Protein AF-A0A3M8EE36-F1 (afdb_monomer_lite)

Foldseek 3Di:
DKDQWFADPPTPQNDPDCPFDDHPPDDDPCDDPCHRRIDPRDDDVVVVVVVLVVLLVLLCVFPVPDDPVNLVVLQLVQADADDPDDADVCQDPPAGNHHGDSVSSNLVSLLPWAFDWDLEAEEFDKTKTFTRGPDQFAKDKDWPPQKAWPDDDRGMTIIHGDPPDLDKDQFIKMWIQTDPPNRHIHMDTRRIYHYPPRDPCPQFKDKDWDQDPPRDWTKIKIFTPDCVCVSDPDQDDDDDDPQKAWDDDPSGMTIITGPPPPDD

pLDDT: mean 81.99, std 15.01, range [32.31, 98.44]

Structure (mmCIF, N/CA/C/O backbone):
data_AF-A0A3M8EE36-F1
#
_entry.id   AF-A0A3M8EE36-F1
#
loop_
_atom_site.group_PDB
_atom_site.id
_atom_site.type_symbol
_atom_site.label_atom_id
_atom_site.label_alt_id
_atom_site.label_comp_id
_atom_site.label_asym_id
_atom_site.label_entity_id
_atom_site.label_seq_id
_atom_site.pdbx_PDB_ins_code
_atom_site.Cartn_x
_atom_site.Cartn_y
_atom_site.Cartn_z
_atom_site.occupancy
_atom_site.B_iso_or_equiv
_atom_site.auth_seq_id
_atom_site.auth_comp_id
_atom_site.auth_asym_id
_atom_site.auth_atom_id
_atom_site.pdbx_PDB_model_num
ATOM 1 N N . MET A 1 1 ? 18.813 3.235 -29.597 1.00 65.25 1 MET A N 1
ATOM 2 C CA . MET A 1 1 ? 18.012 4.212 -28.819 1.00 65.25 1 MET A CA 1
ATOM 3 C C . MET A 1 1 ? 18.705 5.553 -28.931 1.00 65.25 1 MET A C 1
ATOM 5 O O . MET A 1 1 ? 19.927 5.554 -28.983 1.00 65.25 1 MET A O 1
ATOM 9 N N . TRP A 1 2 ? 17.964 6.658 -28.999 1.00 71.44 2 TRP A N 1
ATOM 10 C CA . TRP A 1 2 ? 18.568 7.991 -29.067 1.00 71.44 2 TRP A CA 1
ATOM 11 C C . TRP A 1 2 ? 19.012 8.442 -27.672 1.00 71.44 2 TRP A C 1
ATOM 13 O O . TRP A 1 2 ? 18.228 8.374 -26.729 1.00 71.44 2 TRP A O 1
ATOM 23 N N . SER A 1 3 ? 20.260 8.878 -27.535 1.00 73.44 3 SER A N 1
ATOM 24 C CA . SER A 1 3 ? 20.811 9.483 -26.318 1.00 73.44 3 SER A CA 1
ATOM 25 C C . SER A 1 3 ? 21.438 10.837 -26.629 1.00 73.44 3 SER A C 1
ATOM 27 O O . SER A 1 3 ? 21.862 11.068 -27.760 1.00 73.44 3 SER A O 1
ATOM 29 N N . ILE A 1 4 ? 21.530 11.701 -25.617 1.00 74.00 4 ILE A N 1
ATOM 30 C CA . ILE A 1 4 ? 22.254 12.976 -25.686 1.00 74.00 4 ILE A CA 1
ATOM 31 C C . ILE A 1 4 ? 23.738 12.665 -25.453 1.00 74.00 4 ILE A C 1
ATOM 33 O O . ILE A 1 4 ? 24.202 12.614 -24.318 1.00 74.00 4 ILE A O 1
ATOM 37 N N . ASP A 1 5 ? 24.455 12.332 -26.519 1.00 64.88 5 ASP A N 1
ATOM 38 C CA . ASP A 1 5 ? 25.913 12.174 -26.528 1.00 64.88 5 ASP A CA 1
ATOM 39 C C . ASP A 1 5 ? 26.432 12.697 -27.868 1.00 64.88 5 ASP A C 1
ATOM 41 O O . ASP A 1 5 ? 25.753 12.573 -28.893 1.00 64.88 5 ASP A O 1
ATOM 45 N N . ILE A 1 6 ? 27.624 13.289 -27.846 1.00 62.22 6 ILE A N 1
ATOM 46 C CA . ILE A 1 6 ? 28.229 13.940 -29.006 1.00 62.22 6 ILE A CA 1
ATOM 47 C C . ILE A 1 6 ? 28.727 12.844 -29.962 1.00 62.22 6 ILE A C 1
ATOM 49 O O . ILE A 1 6 ? 29.528 11.999 -29.567 1.00 62.22 6 ILE A O 1
ATOM 53 N N . PRO A 1 7 ? 28.307 12.812 -31.236 1.00 57.25 7 PRO A N 1
ATOM 54 C CA . PRO A 1 7 ? 28.852 11.865 -32.202 1.00 57.25 7 PRO A CA 1
ATOM 55 C C . PRO A 1 7 ? 30.348 12.107 -32.482 1.00 57.25 7 PRO A C 1
ATOM 57 O O . PRO A 1 7 ? 30.798 13.244 -32.595 1.00 57.25 7 PRO A O 1
ATOM 60 N N . GLY A 1 8 ? 31.116 11.034 -32.700 1.00 58.53 8 GLY A N 1
ATOM 61 C CA . GLY A 1 8 ? 32.513 11.105 -33.158 1.00 58.53 8 GLY A CA 1
ATOM 62 C C . GLY A 1 8 ? 33.559 10.908 -32.056 1.00 58.53 8 GLY A C 1
ATOM 63 O O . GLY A 1 8 ? 33.247 10.481 -30.951 1.00 58.53 8 GLY A O 1
ATOM 64 N N . ASN A 1 9 ? 34.827 11.198 -32.371 1.00 59.12 9 ASN A N 1
ATOM 65 C CA . ASN A 1 9 ? 35.982 10.885 -31.510 1.00 59.12 9 ASN A CA 1
ATOM 66 C C . ASN A 1 9 ? 36.061 11.729 -30.221 1.00 59.12 9 ASN A C 1
ATOM 68 O O . ASN A 1 9 ? 36.882 11.444 -29.355 1.00 59.12 9 ASN A O 1
ATOM 72 N N . ALA A 1 10 ? 35.246 12.783 -30.130 1.00 60.41 10 ALA A N 1
ATOM 73 C CA . ALA A 1 10 ? 35.128 13.650 -28.962 1.00 60.41 10 ALA A CA 1
ATOM 74 C C . ALA A 1 10 ? 34.017 13.207 -27.987 1.00 60.41 10 ALA A C 1
ATOM 76 O O . ALA A 1 10 ? 33.965 13.719 -26.872 1.00 60.41 10 ALA A O 1
ATOM 77 N N . GLY A 1 11 ? 33.135 12.286 -28.397 1.00 59.41 11 GLY A N 1
ATOM 78 C CA . GLY A 1 11 ? 32.083 11.724 -27.547 1.00 59.41 11 GLY A CA 1
ATOM 79 C C . GLY A 1 11 ? 32.497 10.439 -26.837 1.00 59.41 11 GLY A C 1
ATOM 80 O O . GLY A 1 11 ? 33.503 9.815 -27.183 1.00 59.41 11 GLY A O 1
ATOM 81 N N . TYR A 1 12 ? 31.689 10.008 -25.865 1.00 58.84 12 TYR A N 1
ATOM 82 C CA . TYR A 1 12 ? 31.943 8.776 -25.103 1.00 58.84 12 TYR A CA 1
ATOM 83 C C . TYR A 1 12 ? 31.523 7.500 -25.846 1.00 58.84 12 TYR A C 1
ATOM 85 O O . TYR A 1 12 ? 31.791 6.394 -25.370 1.00 58.84 12 TYR A O 1
ATOM 93 N N . ASN A 1 13 ? 30.932 7.630 -27.037 1.00 56.66 13 ASN A N 1
ATOM 94 C CA . ASN A 1 13 ? 30.575 6.510 -27.901 1.00 56.66 13 ASN A CA 1
ATOM 95 C C . ASN A 1 13 ? 31.232 6.571 -29.302 1.00 56.66 13 ASN A C 1
ATOM 97 O O . ASN A 1 13 ? 30.539 6.664 -30.322 1.00 56.66 13 ASN A O 1
ATOM 101 N N . PRO A 1 14 ? 32.577 6.505 -29.390 1.00 54.03 14 PRO A N 1
ATOM 102 C CA . PRO A 1 14 ? 33.312 6.634 -30.651 1.00 54.03 14 PRO A CA 1
ATOM 103 C C . PRO A 1 14 ? 33.263 5.369 -31.533 1.00 54.03 14 PRO A C 1
ATOM 105 O O . PRO A 1 14 ? 33.901 5.327 -32.585 1.00 54.03 14 PRO A O 1
ATOM 108 N N . TRP A 1 15 ? 32.551 4.310 -31.126 1.00 54.25 15 TRP A N 1
ATOM 109 C CA . TRP A 1 15 ? 32.668 2.991 -31.754 1.00 54.25 15 TRP A CA 1
ATOM 110 C C . TRP A 1 15 ? 31.984 2.914 -33.132 1.00 54.25 15 TRP A C 1
ATOM 112 O O . TRP A 1 15 ? 30.839 3.328 -33.318 1.00 54.25 15 TRP A O 1
ATOM 122 N N . SER A 1 16 ? 32.710 2.363 -34.109 1.00 51.84 16 SER A N 1
ATOM 123 C CA . SER A 1 16 ? 32.301 2.159 -35.510 1.00 51.84 16 SER A CA 1
ATOM 124 C C . SER A 1 16 ? 32.162 0.673 -35.886 1.00 51.84 16 SER A C 1
ATOM 126 O O . SER A 1 16 ? 32.162 0.324 -37.065 1.00 51.84 16 SER A O 1
ATOM 128 N N . GLY A 1 17 ? 32.075 -0.217 -34.890 1.00 54.56 17 GLY A N 1
ATOM 129 C CA . GLY A 1 17 ? 32.008 -1.664 -35.102 1.00 54.56 17 GLY A CA 1
ATOM 130 C C . GLY A 1 17 ? 30.660 -2.139 -35.679 1.00 54.56 17 GLY A C 1
ATOM 131 O O . GLY A 1 17 ? 29.621 -1.585 -35.329 1.00 54.56 17 GLY A O 1
ATOM 132 N N . PRO A 1 18 ? 30.638 -3.206 -36.502 1.00 51.19 18 PRO A N 1
ATOM 133 C CA . PRO A 1 18 ? 29.452 -3.678 -37.236 1.00 51.19 18 PRO A CA 1
ATOM 134 C C . PRO A 1 18 ? 28.352 -4.339 -36.377 1.00 51.19 18 PRO A C 1
ATOM 136 O O . PRO A 1 18 ? 27.387 -4.860 -36.928 1.00 51.19 18 PRO A O 1
ATOM 139 N N . LEU A 1 19 ? 28.491 -4.367 -35.046 1.00 51.66 19 LEU A N 1
ATOM 140 C CA . LEU A 1 19 ? 27.660 -5.179 -34.143 1.00 51.66 19 LEU A CA 1
ATOM 141 C C . LEU A 1 19 ? 26.714 -4.384 -33.230 1.00 51.66 19 LEU A C 1
ATOM 143 O O . LEU A 1 19 ? 26.048 -4.993 -32.395 1.00 51.66 19 LEU A O 1
ATOM 147 N N . ILE A 1 20 ? 26.624 -3.055 -33.351 1.00 53.06 20 ILE A N 1
ATOM 148 C CA . ILE A 1 20 ? 25.705 -2.258 -32.521 1.00 53.06 20 ILE A CA 1
ATOM 149 C C . ILE A 1 20 ? 24.957 -1.255 -33.408 1.00 53.06 20 ILE A C 1
ATOM 151 O O . ILE A 1 20 ? 25.605 -0.592 -34.218 1.00 53.06 20 ILE A O 1
ATOM 155 N N . PRO A 1 21 ? 23.618 -1.140 -33.265 1.00 53.50 21 PRO A N 1
ATOM 156 C CA . PRO A 1 21 ? 22.823 -0.127 -33.940 1.00 53.50 21 PRO A CA 1
ATOM 157 C C . PRO A 1 21 ? 23.448 1.271 -33.827 1.00 53.50 21 PRO A C 1
ATOM 159 O O . PRO A 1 21 ? 24.045 1.594 -32.800 1.00 53.50 21 PRO A O 1
ATOM 162 N N . PRO A 1 22 ? 23.273 2.115 -34.847 1.00 56.28 22 PRO A N 1
ATOM 163 C CA . PRO A 1 22 ? 22.330 1.913 -35.927 1.00 56.28 22 PRO A CA 1
ATOM 164 C C . PRO A 1 22 ? 22.919 1.089 -37.088 1.00 56.28 22 PRO A C 1
ATOM 166 O O . PRO A 1 22 ? 24.137 0.949 -37.194 1.00 56.28 22 PRO A O 1
ATOM 169 N N . ALA A 1 23 ? 22.065 0.472 -37.914 1.00 53.44 23 ALA A N 1
ATOM 170 C CA . ALA A 1 23 ? 22.512 -0.402 -39.006 1.00 53.44 23 ALA A CA 1
ATOM 171 C C . ALA A 1 23 ? 23.523 0.309 -39.929 1.00 53.44 23 ALA A C 1
ATOM 173 O O . ALA A 1 23 ? 23.501 1.535 -40.054 1.00 53.44 23 ALA A O 1
ATOM 174 N N . ILE A 1 24 ? 24.393 -0.446 -40.615 1.00 43.66 24 ILE A N 1
ATOM 175 C CA . ILE A 1 24 ? 25.250 0.115 -41.674 1.00 43.66 24 ILE A CA 1
ATOM 176 C C . ILE A 1 24 ? 24.340 0.840 -42.683 1.00 43.66 24 ILE A C 1
ATOM 178 O O . ILE A 1 24 ? 23.587 0.190 -43.404 1.00 43.66 24 ILE A O 1
ATOM 182 N N . GLY A 1 25 ? 24.384 2.179 -42.696 1.00 44.53 25 GLY A N 1
ATOM 183 C CA . GLY A 1 25 ? 23.547 3.035 -43.550 1.00 44.53 25 GLY A CA 1
ATOM 184 C C . GLY A 1 25 ? 22.528 3.937 -42.835 1.00 44.53 25 GLY A C 1
ATOM 185 O O . GLY A 1 25 ? 21.902 4.756 -43.501 1.00 44.53 25 GLY A O 1
ATOM 186 N N . GLU A 1 26 ? 22.358 3.851 -41.514 1.00 54.94 26 GLU A N 1
ATOM 187 C CA . GLU A 1 26 ? 21.495 4.792 -40.782 1.00 54.94 26 GLU A CA 1
ATOM 188 C C . GLU A 1 26 ? 22.172 6.166 -40.619 1.00 54.94 26 GLU A C 1
ATOM 190 O O . GLU A 1 26 ? 23.324 6.287 -40.187 1.00 54.94 26 GLU A O 1
ATOM 195 N N . ILE A 1 27 ? 21.438 7.215 -40.991 1.00 54.66 27 ILE A N 1
ATOM 196 C CA . ILE A 1 27 ? 21.920 8.596 -41.048 1.00 54.66 27 ILE A CA 1
ATOM 197 C C . ILE A 1 27 ? 21.599 9.278 -39.712 1.00 54.66 27 ILE A C 1
ATOM 199 O O . ILE A 1 27 ? 20.443 9.592 -39.433 1.00 54.66 27 ILE A O 1
ATOM 203 N N . ASN A 1 28 ? 22.620 9.536 -38.886 1.00 61.09 28 ASN A N 1
ATOM 204 C CA . ASN A 1 28 ? 22.503 10.540 -37.821 1.00 61.09 28 ASN A CA 1
ATOM 205 C C . ASN A 1 28 ? 22.128 11.891 -38.454 1.00 61.09 28 ASN A C 1
ATOM 207 O O . ASN A 1 28 ? 22.589 12.150 -39.570 1.00 61.09 28 ASN A O 1
ATOM 211 N N . PRO A 1 29 ? 21.364 12.769 -37.772 1.00 61.75 29 PRO A N 1
ATOM 212 C CA . PRO A 1 29 ? 21.066 14.097 -38.298 1.00 61.75 29 PRO A CA 1
ATOM 213 C C . PRO A 1 29 ? 22.378 14.777 -38.697 1.00 61.75 29 PRO A C 1
ATOM 215 O O . PRO A 1 29 ? 23.227 15.011 -37.847 1.00 61.75 29 PRO A O 1
ATOM 218 N N . ASN A 1 30 ? 22.574 15.018 -39.993 1.00 63.31 30 ASN A N 1
ATOM 219 C CA . ASN A 1 30 ? 23.795 15.604 -40.556 1.00 63.31 30 ASN A CA 1
ATOM 220 C C . ASN A 1 30 ? 23.612 17.092 -40.907 1.00 63.31 30 ASN A C 1
ATOM 222 O O . ASN A 1 30 ? 24.524 17.725 -41.436 1.00 63.31 30 ASN A O 1
ATOM 226 N N . PHE A 1 31 ? 22.434 17.645 -40.606 1.00 61.19 31 PHE A N 1
ATOM 227 C CA . PHE A 1 31 ? 22.076 19.058 -40.696 1.00 61.19 31 PHE A CA 1
ATOM 228 C C . PHE A 1 31 ? 20.917 19.370 -39.729 1.00 61.19 31 PHE A C 1
ATOM 230 O O . PHE A 1 31 ? 20.231 18.466 -39.251 1.00 61.19 31 PHE A O 1
ATOM 237 N N . GLY A 1 32 ? 20.678 20.656 -39.457 1.00 65.62 32 GLY A N 1
ATOM 238 C CA . GLY A 1 32 ? 19.597 21.131 -38.583 1.00 65.62 32 GLY A CA 1
ATOM 239 C C . GLY A 1 32 ? 20.042 21.446 -37.152 1.00 65.62 32 GLY A C 1
ATOM 240 O O . GLY A 1 32 ? 21.180 21.189 -36.773 1.00 65.62 32 GLY A O 1
ATOM 241 N N . VAL A 1 33 ? 19.127 22.025 -36.366 1.00 68.06 33 VAL A N 1
ATOM 242 C CA . VAL A 1 33 ? 19.400 22.532 -35.004 1.00 68.06 33 VAL A CA 1
ATOM 243 C C . VAL A 1 33 ? 19.831 21.457 -34.007 1.00 68.06 33 VAL A C 1
ATOM 245 O O . VAL A 1 33 ? 20.445 21.806 -33.017 1.00 68.06 33 VAL A O 1
ATOM 248 N N . ASN A 1 34 ? 19.545 20.185 -34.303 1.00 66.00 34 ASN A N 1
ATOM 249 C CA . ASN A 1 34 ? 19.872 19.028 -33.466 1.00 66.00 34 ASN A CA 1
ATOM 250 C C . ASN A 1 34 ? 21.075 18.216 -34.004 1.00 66.00 34 ASN A C 1
ATOM 252 O O . ASN A 1 34 ? 21.292 17.073 -33.594 1.00 66.00 34 ASN A O 1
ATOM 256 N N . ASN A 1 35 ? 21.808 18.742 -34.995 1.00 68.06 35 ASN A N 1
ATOM 257 C CA . ASN A 1 35 ? 23.002 18.099 -35.551 1.00 68.06 35 ASN A CA 1
ATOM 258 C C . ASN A 1 35 ? 24.095 18.032 -34.472 1.00 68.06 35 ASN A C 1
ATOM 260 O O . ASN A 1 35 ? 24.524 19.073 -33.990 1.00 68.06 35 ASN A O 1
ATOM 264 N N . LEU A 1 36 ? 24.553 16.819 -34.140 1.00 67.94 36 LEU A N 1
ATOM 265 C CA . LEU A 1 36 ? 25.472 16.484 -33.033 1.00 67.94 36 LEU A CA 1
ATOM 266 C C . LEU A 1 36 ? 24.885 16.477 -31.610 1.00 67.94 36 LEU A C 1
ATOM 268 O O . LEU A 1 36 ? 25.605 16.109 -30.685 1.00 67.94 36 LEU A O 1
ATOM 272 N N . ASP A 1 37 ? 23.599 16.779 -31.426 1.00 72.69 37 ASP A N 1
ATOM 273 C CA . ASP A 1 37 ? 22.984 16.792 -30.088 1.00 72.69 37 ASP A CA 1
ATOM 274 C C . ASP A 1 37 ? 22.507 15.406 -29.625 1.00 72.69 37 ASP A C 1
ATOM 276 O O . ASP A 1 37 ? 22.325 15.169 -28.430 1.00 72.69 37 ASP A O 1
ATOM 280 N N . TYR A 1 38 ? 22.302 14.473 -30.563 1.00 73.06 38 TYR A N 1
ATOM 281 C CA . TYR A 1 38 ? 21.789 13.132 -30.282 1.00 73.06 38 TYR A CA 1
ATOM 282 C C . TYR A 1 38 ? 22.514 12.051 -31.091 1.00 73.06 38 TYR A C 1
ATOM 284 O O . TYR A 1 38 ? 22.913 12.257 -32.239 1.00 73.06 38 TYR A O 1
ATOM 292 N N . THR A 1 39 ? 22.603 10.847 -30.525 1.00 70.75 39 THR A N 1
ATOM 293 C CA . THR A 1 39 ? 23.162 9.659 -31.184 1.00 70.75 39 THR A CA 1
ATOM 294 C C . THR A 1 39 ? 22.276 8.436 -30.978 1.00 70.75 39 THR A C 1
ATOM 296 O O . THR A 1 39 ? 21.775 8.203 -29.881 1.00 70.75 39 THR A O 1
ATOM 299 N N . ALA A 1 40 ? 22.103 7.618 -32.019 1.00 70.56 40 ALA A N 1
ATOM 300 C CA . ALA A 1 40 ? 21.409 6.330 -31.922 1.00 70.56 40 ALA A CA 1
ATOM 301 C C . ALA A 1 40 ? 22.331 5.170 -31.492 1.00 70.56 40 ALA A C 1
ATOM 303 O O . ALA A 1 40 ? 21.864 4.038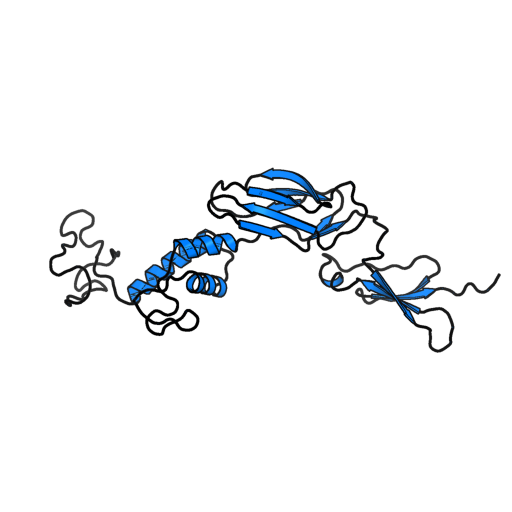 -31.337 1.00 70.56 40 ALA A O 1
ATOM 304 N N . ARG A 1 41 ? 23.633 5.450 -31.309 1.00 70.62 41 ARG A N 1
ATOM 305 C CA . ARG A 1 41 ? 24.694 4.447 -31.113 1.00 70.62 41 ARG A CA 1
ATOM 306 C C . ARG A 1 41 ? 24.784 3.883 -29.701 1.00 70.62 41 ARG A C 1
ATOM 308 O O . ARG A 1 41 ? 25.552 2.951 -29.463 1.00 70.62 41 ARG A O 1
ATOM 315 N N . PHE A 1 42 ? 24.098 4.478 -28.727 1.00 74.25 42 PHE A N 1
ATOM 316 C CA . PHE A 1 42 ? 24.207 4.037 -27.339 1.00 74.25 42 PHE A CA 1
ATOM 317 C C . PHE A 1 42 ? 23.524 2.675 -27.150 1.00 74.25 42 PHE A C 1
ATOM 319 O O . PHE A 1 42 ? 22.350 2.499 -27.486 1.00 74.25 42 PHE A O 1
ATOM 326 N N . GLY A 1 43 ? 24.282 1.707 -26.630 1.00 74.75 43 GLY A N 1
ATOM 327 C CA . GLY A 1 43 ? 23.881 0.305 -26.533 1.00 74.75 43 GLY A CA 1
ATOM 328 C C . GLY A 1 43 ? 24.652 -0.469 -25.459 1.00 74.75 43 GLY A C 1
ATOM 329 O O . GLY A 1 43 ? 25.302 0.113 -24.590 1.00 74.75 43 GLY A O 1
ATOM 330 N N . GLY A 1 44 ? 24.562 -1.800 -25.505 1.00 77.94 44 GLY A N 1
ATOM 331 C CA . GLY A 1 44 ? 25.193 -2.693 -24.527 1.00 77.94 44 GLY A CA 1
ATOM 332 C C . GLY A 1 44 ? 24.511 -2.698 -23.151 1.00 77.94 44 GLY A C 1
ATOM 333 O O . GLY A 1 44 ? 23.427 -2.149 -22.963 1.00 77.94 44 GLY A O 1
ATOM 334 N N . THR A 1 45 ? 25.154 -3.327 -22.165 1.00 83.06 45 THR A N 1
ATOM 335 C CA . THR A 1 45 ? 24.624 -3.429 -20.791 1.00 83.06 45 THR A CA 1
ATOM 336 C C . THR A 1 45 ? 24.539 -2.074 -20.085 1.00 83.06 45 THR A C 1
ATOM 338 O O . THR A 1 45 ? 23.618 -1.855 -19.298 1.00 83.06 45 THR A O 1
ATOM 341 N N . SER A 1 46 ? 25.429 -1.133 -20.419 1.00 82.75 46 SER A N 1
ATOM 342 C CA . SER A 1 46 ? 25.365 0.262 -19.959 1.00 82.75 46 SER A CA 1
ATOM 343 C C . SER A 1 46 ? 24.047 0.929 -20.351 1.00 82.75 46 SER A C 1
ATOM 345 O O . SER A 1 46 ? 23.445 1.643 -19.550 1.00 82.75 46 SER A O 1
ATOM 347 N N . HIS A 1 47 ? 23.552 0.643 -21.557 1.00 81.25 47 HIS A N 1
ATOM 348 C CA . HIS A 1 47 ? 22.251 1.124 -21.996 1.00 81.25 47 HIS A CA 1
ATOM 349 C C . HIS A 1 47 ? 21.104 0.467 -21.222 1.00 81.25 47 HIS A C 1
ATOM 351 O O . HIS A 1 47 ? 20.222 1.171 -20.723 1.00 81.25 47 HIS A O 1
ATOM 357 N N . SER A 1 48 ? 21.150 -0.856 -21.047 1.00 88.31 48 SER A N 1
ATOM 358 C CA . SER A 1 48 ? 20.155 -1.591 -20.256 1.00 88.31 48 SER A CA 1
ATOM 359 C C . SER A 1 48 ? 20.000 -1.025 -18.839 1.00 88.31 48 SER A C 1
ATOM 361 O O . SER A 1 48 ? 18.878 -0.916 -18.350 1.00 88.31 48 SER A O 1
ATOM 363 N N . CYS A 1 49 ? 21.099 -0.595 -18.207 1.00 91.44 49 CYS A N 1
ATOM 364 C CA . CYS A 1 49 ? 21.077 0.047 -16.889 1.00 91.44 49 CYS A CA 1
ATOM 365 C C . CYS A 1 49 ? 20.194 1.310 -16.869 1.00 91.44 49 CYS A C 1
ATOM 367 O O . CYS A 1 49 ? 19.307 1.434 -16.026 1.00 91.44 49 CYS A O 1
ATOM 369 N N . SER A 1 50 ? 20.369 2.213 -17.843 1.00 91.25 50 SER A N 1
ATOM 370 C CA . SER A 1 50 ? 19.578 3.452 -17.928 1.00 91.25 50 SER A CA 1
ATOM 371 C C . SER A 1 50 ? 18.081 3.204 -18.158 1.00 91.25 50 SER A C 1
ATOM 373 O O . SER A 1 50 ? 17.246 3.912 -17.597 1.00 91.25 50 SER A O 1
ATOM 375 N N . VAL A 1 51 ? 17.726 2.160 -18.919 1.00 93.81 51 VAL A N 1
ATOM 376 C CA . VAL A 1 51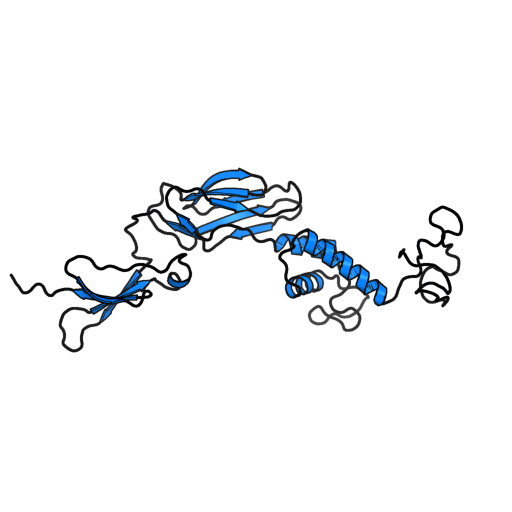 ? 16.325 1.760 -19.126 1.00 93.81 51 VAL A CA 1
ATOM 377 C C . VAL A 1 51 ? 15.697 1.316 -17.807 1.00 93.81 51 VAL A C 1
ATOM 379 O O . VAL A 1 51 ? 14.610 1.775 -17.462 1.00 93.81 51 VAL A O 1
ATOM 382 N N . VAL A 1 52 ? 16.388 0.465 -17.042 1.00 96.94 52 VAL A N 1
ATOM 383 C CA . VAL A 1 52 ? 15.904 0.021 -15.726 1.00 96.94 52 VAL A CA 1
ATOM 384 C C . VAL A 1 52 ? 15.778 1.205 -14.765 1.00 96.94 52 VAL A C 1
ATOM 386 O O . VAL A 1 52 ? 14.762 1.312 -14.084 1.00 96.94 52 VAL A O 1
ATOM 389 N N . ALA A 1 53 ? 16.738 2.136 -14.760 1.00 96.94 53 ALA A N 1
ATOM 390 C CA . ALA A 1 53 ? 16.663 3.349 -13.943 1.00 96.94 53 ALA A CA 1
ATOM 391 C C . ALA A 1 53 ? 15.428 4.209 -14.276 1.00 96.94 53 ALA A C 1
ATOM 393 O O . ALA A 1 53 ? 14.746 4.682 -13.368 1.00 96.94 53 ALA A O 1
ATOM 394 N N . GLY A 1 54 ? 15.087 4.354 -15.560 1.00 97.50 54 GLY A N 1
ATOM 395 C CA . GLY A 1 54 ? 13.861 5.035 -15.985 1.00 97.50 54 GLY A CA 1
ATOM 396 C C . GLY A 1 54 ? 12.589 4.343 -15.483 1.00 97.50 54 GLY A C 1
ATOM 397 O O . GLY A 1 54 ? 11.672 5.008 -15.007 1.00 97.50 54 GLY A O 1
ATOM 398 N N . VAL A 1 55 ? 12.541 3.007 -15.513 1.00 98.38 55 VAL A N 1
ATOM 399 C CA . VAL A 1 55 ? 11.404 2.252 -14.954 1.00 98.38 55 VAL A CA 1
ATOM 400 C C . VAL A 1 55 ? 11.306 2.424 -13.438 1.00 98.38 55 VAL A C 1
ATOM 402 O O . VAL A 1 55 ? 10.210 2.628 -12.923 1.00 98.38 55 VAL A O 1
ATOM 405 N N . VAL A 1 56 ? 12.433 2.402 -12.722 1.00 98.44 56 VAL A N 1
ATOM 406 C CA . VAL A 1 56 ? 12.462 2.676 -11.276 1.00 98.44 56 VAL A CA 1
ATOM 407 C C . VAL A 1 56 ? 11.935 4.077 -10.970 1.00 98.44 56 VAL A C 1
ATOM 409 O O . VAL A 1 56 ? 11.156 4.239 -10.035 1.00 98.44 56 VAL A O 1
ATOM 412 N N . ALA A 1 57 ? 12.291 5.080 -11.776 1.00 98.06 57 ALA A N 1
ATOM 413 C CA . ALA A 1 57 ? 11.769 6.433 -11.611 1.00 98.06 57 ALA A CA 1
ATOM 414 C C . ALA A 1 57 ? 10.237 6.490 -11.772 1.00 98.06 57 ALA A C 1
ATOM 416 O O . ALA A 1 57 ? 9.578 7.188 -11.006 1.00 98.06 57 ALA A O 1
ATOM 417 N N . LEU A 1 58 ? 9.657 5.725 -12.705 1.00 96.69 58 LEU A N 1
ATOM 418 C CA . LEU A 1 58 ? 8.197 5.608 -12.852 1.00 96.69 58 LEU A CA 1
ATOM 419 C C . LEU A 1 58 ? 7.540 4.890 -11.665 1.00 96.69 58 LEU A C 1
ATOM 421 O O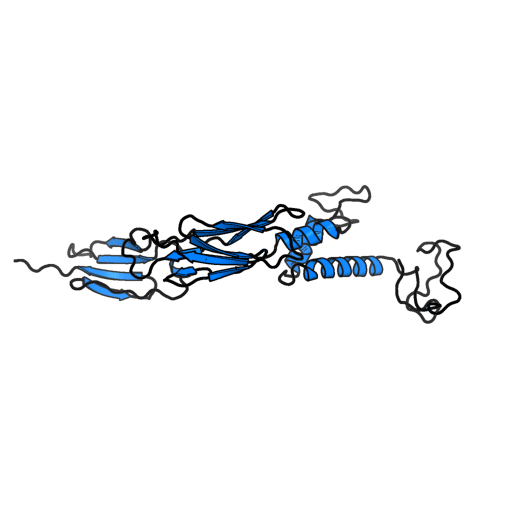 . LEU A 1 58 ? 6.472 5.287 -11.217 1.00 96.69 58 LEU A O 1
ATOM 425 N N . VAL A 1 59 ? 8.174 3.838 -11.144 1.00 97.38 59 VAL A N 1
ATOM 426 C CA . VAL A 1 59 ? 7.706 3.127 -9.943 1.00 97.38 59 VAL A CA 1
ATOM 427 C C . VAL A 1 59 ? 7.676 4.064 -8.732 1.00 97.38 59 VAL A C 1
ATOM 429 O O . VAL A 1 59 ? 6.683 4.120 -8.010 1.00 97.38 59 VAL A O 1
ATOM 432 N N . LEU A 1 60 ? 8.739 4.843 -8.532 1.00 96.31 60 LEU A N 1
ATOM 433 C CA . LEU A 1 60 ? 8.850 5.767 -7.403 1.00 96.31 60 LEU A CA 1
ATOM 434 C C . LEU A 1 60 ? 8.003 7.033 -7.572 1.00 96.31 60 LEU A C 1
ATOM 436 O O . LEU A 1 60 ? 7.617 7.629 -6.571 1.00 96.31 60 LEU A O 1
ATOM 440 N N . SER A 1 61 ? 7.680 7.443 -8.804 1.00 94.12 61 SER A N 1
ATOM 441 C CA . SER A 1 61 ? 6.806 8.601 -9.024 1.00 94.12 61 SER A CA 1
ATOM 442 C C . SER A 1 61 ? 5.367 8.342 -8.577 1.00 94.12 61 SER A C 1
ATOM 444 O O . SER A 1 61 ? 4.693 9.278 -8.152 1.00 94.12 61 SER A O 1
ATOM 446 N N . VAL A 1 62 ? 4.907 7.086 -8.630 1.00 91.62 62 VAL A N 1
ATOM 447 C CA . VAL A 1 62 ? 3.575 6.691 -8.144 1.00 91.62 62 VAL A CA 1
ATOM 448 C C . VAL A 1 62 ? 3.582 6.235 -6.688 1.00 91.62 62 VAL A C 1
ATOM 450 O O . VAL A 1 62 ? 2.582 6.419 -6.004 1.00 91.62 62 VAL A O 1
ATOM 453 N N . ASN A 1 63 ? 4.687 5.668 -6.195 1.00 92.75 63 ASN A N 1
ATOM 454 C CA . ASN A 1 63 ? 4.830 5.273 -4.796 1.00 92.75 63 ASN A CA 1
ATOM 455 C C . ASN A 1 63 ? 6.233 5.630 -4.264 1.00 92.75 63 ASN A C 1
ATOM 457 O O . ASN A 1 63 ? 7.142 4.794 -4.282 1.00 92.75 63 ASN A O 1
ATOM 461 N N . PRO A 1 64 ? 6.420 6.861 -3.747 1.00 93.44 64 PRO A N 1
ATOM 462 C CA . PRO A 1 64 ? 7.721 7.334 -3.275 1.00 93.44 64 PRO A CA 1
ATOM 463 C C . PRO A 1 64 ? 8.141 6.732 -1.926 1.00 93.44 64 PRO A C 1
ATOM 465 O O . PRO A 1 64 ? 9.243 6.998 -1.457 1.00 93.44 64 PRO A O 1
ATOM 468 N N . THR A 1 65 ? 7.274 5.944 -1.279 1.00 92.81 65 THR A N 1
ATOM 469 C CA . THR A 1 65 ? 7.541 5.346 0.042 1.00 92.81 65 THR A CA 1
ATOM 470 C C . THR A 1 65 ? 8.257 3.997 -0.033 1.00 92.81 65 THR A C 1
ATOM 472 O O . THR A 1 65 ? 8.670 3.462 0.996 1.00 92.81 65 THR A O 1
ATOM 475 N N . LEU A 1 66 ? 8.421 3.447 -1.241 1.00 95.94 66 LEU A N 1
ATOM 476 C CA . LEU A 1 66 ? 9.066 2.156 -1.456 1.00 95.94 66 LEU A CA 1
ATOM 477 C C . LEU A 1 66 ? 10.555 2.204 -1.104 1.00 95.94 66 LEU A C 1
ATOM 479 O O . LEU A 1 66 ? 11.308 3.073 -1.540 1.00 95.94 66 LEU A O 1
ATOM 483 N N . THR A 1 67 ? 10.996 1.194 -0.363 1.00 97.62 67 THR A N 1
ATOM 484 C CA . THR A 1 67 ? 12.414 0.935 -0.109 1.00 97.62 67 THR A CA 1
ATOM 485 C C . THR A 1 67 ? 13.104 0.362 -1.353 1.00 97.62 67 THR A C 1
ATOM 487 O O . THR A 1 67 ? 12.447 -0.258 -2.195 1.00 97.62 67 THR A O 1
ATOM 490 N N . PRO A 1 68 ? 14.443 0.466 -1.463 1.00 97.75 68 PRO A N 1
ATOM 491 C CA . PRO A 1 68 ? 15.186 -0.152 -2.563 1.00 97.75 68 PRO A CA 1
ATOM 492 C C . PRO A 1 68 ? 14.914 -1.654 -2.725 1.00 97.75 68 PRO A C 1
ATOM 494 O O . PRO A 1 68 ? 14.818 -2.136 -3.851 1.00 97.75 68 PRO A O 1
ATOM 497 N N . GLN A 1 69 ? 14.737 -2.383 -1.616 1.00 98.25 69 GLN A N 1
ATOM 498 C CA . GLN A 1 69 ? 14.405 -3.808 -1.654 1.00 98.25 69 GLN A CA 1
ATOM 499 C C . GLN A 1 69 ? 13.011 -4.046 -2.247 1.00 98.25 69 GLN A C 1
ATOM 501 O O . GLN A 1 69 ? 12.869 -4.871 -3.140 1.00 98.25 69 GLN A O 1
ATOM 506 N N . GLN A 1 70 ? 12.000 -3.275 -1.835 1.00 98.19 70 GLN A N 1
ATOM 507 C CA . GLN A 1 70 ? 10.651 -3.393 -2.402 1.00 98.19 70 GLN A CA 1
ATOM 508 C C . GLN A 1 70 ? 10.618 -3.034 -3.893 1.00 98.19 70 GLN A C 1
ATOM 510 O O . GLN A 1 70 ? 9.924 -3.691 -4.665 1.00 98.19 70 GLN A O 1
ATOM 515 N N . VAL A 1 71 ? 11.387 -2.025 -4.322 1.00 98.44 71 VAL A N 1
ATOM 516 C CA . VAL A 1 71 ? 11.541 -1.706 -5.751 1.00 98.44 71 VAL A CA 1
ATOM 517 C C . VAL A 1 71 ? 12.153 -2.890 -6.497 1.00 98.44 71 VAL A C 1
ATOM 519 O O . VAL A 1 71 ? 11.644 -3.275 -7.547 1.00 98.44 71 VAL A O 1
ATOM 522 N N . PHE A 1 72 ? 13.217 -3.492 -5.960 1.00 98.06 72 PHE A N 1
ATOM 523 C CA . PHE A 1 72 ? 13.831 -4.680 -6.550 1.00 98.06 72 PHE A CA 1
ATOM 524 C C . PHE A 1 72 ? 12.828 -5.835 -6.666 1.00 98.06 72 PHE A C 1
ATOM 526 O O . PHE A 1 72 ? 12.678 -6.393 -7.752 1.00 98.06 72 PHE A O 1
ATOM 533 N N . ASP A 1 73 ? 12.090 -6.130 -5.595 1.00 98.25 73 ASP A N 1
ATOM 534 C CA . ASP A 1 73 ? 11.084 -7.196 -5.548 1.00 98.25 73 ASP A CA 1
ATOM 535 C C . ASP A 1 73 ? 9.963 -6.970 -6.577 1.00 98.25 73 ASP A C 1
ATOM 537 O O . ASP A 1 73 ? 9.556 -7.898 -7.285 1.00 98.25 73 ASP A O 1
ATOM 541 N N . ILE A 1 74 ? 9.509 -5.722 -6.738 1.00 98.31 74 ILE A N 1
ATOM 542 C CA . ILE A 1 74 ? 8.557 -5.332 -7.786 1.00 98.31 74 ILE A CA 1
ATOM 543 C C . ILE A 1 74 ? 9.146 -5.602 -9.172 1.00 98.31 74 ILE A C 1
ATOM 545 O O . ILE A 1 74 ? 8.488 -6.227 -10.003 1.00 98.31 74 ILE A O 1
ATOM 549 N N . LEU A 1 75 ? 10.381 -5.172 -9.447 1.00 98.31 75 LEU A N 1
ATOM 550 C CA . LEU A 1 75 ? 10.993 -5.365 -10.764 1.00 98.31 75 LEU A CA 1
ATOM 551 C C . LEU A 1 75 ? 11.148 -6.847 -11.120 1.00 98.31 75 LEU A C 1
ATOM 553 O O . LEU A 1 75 ? 10.854 -7.226 -12.253 1.00 98.31 75 LEU A O 1
ATOM 557 N N . ILE A 1 76 ? 11.589 -7.687 -10.178 1.00 97.56 76 ILE A N 1
ATOM 558 C CA . ILE A 1 76 ? 11.811 -9.112 -10.454 1.00 97.56 76 ILE A CA 1
ATOM 559 C C . ILE A 1 76 ? 10.503 -9.898 -10.571 1.00 97.56 76 ILE A C 1
ATOM 561 O O . ILE A 1 76 ? 10.412 -10.791 -11.408 1.00 97.56 76 ILE A O 1
ATOM 565 N N . SER A 1 77 ? 9.478 -9.553 -9.785 1.00 97.44 77 SER A N 1
ATOM 566 C CA . SER A 1 77 ? 8.180 -10.244 -9.811 1.00 97.44 77 SER A CA 1
ATOM 567 C C . SER A 1 77 ? 7.326 -9.869 -11.023 1.00 97.44 77 SER A C 1
ATOM 569 O O . SER A 1 77 ? 6.455 -10.635 -11.429 1.00 97.44 77 SER A O 1
ATOM 571 N N . THR A 1 78 ? 7.584 -8.706 -11.625 1.00 97.75 78 THR A N 1
ATOM 572 C CA . THR A 1 78 ? 6.826 -8.194 -12.777 1.00 97.75 78 THR A CA 1
ATOM 573 C C . THR A 1 78 ? 7.535 -8.383 -14.117 1.00 97.75 78 THR A C 1
ATOM 575 O O . THR A 1 78 ? 6.929 -8.151 -15.170 1.00 97.75 78 THR A O 1
ATOM 578 N N . ALA A 1 79 ? 8.799 -8.817 -14.104 1.00 97.81 79 ALA A N 1
ATOM 579 C CA . ALA A 1 79 ? 9.583 -9.072 -15.304 1.00 97.81 79 ALA A CA 1
ATOM 580 C C . ALA A 1 79 ? 8.928 -10.131 -16.207 1.00 97.81 79 ALA A C 1
ATOM 582 O O . ALA A 1 79 ? 8.307 -11.094 -15.758 1.00 97.81 79 ALA A O 1
ATOM 583 N N . ASN A 1 80 ? 9.074 -9.965 -17.522 1.00 97.62 80 ASN A N 1
ATOM 584 C CA . ASN A 1 80 ? 8.625 -10.960 -18.486 1.00 97.62 80 ASN A CA 1
ATOM 585 C C . ASN A 1 80 ? 9.766 -11.911 -18.832 1.00 97.62 80 ASN A C 1
ATOM 587 O O . ASN A 1 80 ? 10.814 -11.488 -19.328 1.00 97.62 80 ASN A O 1
ATOM 591 N N . GLN A 1 81 ? 9.527 -13.204 -18.646 1.00 96.44 81 GLN A N 1
ATOM 592 C CA . GLN A 1 81 ? 10.438 -14.253 -19.085 1.00 96.44 81 GLN A CA 1
ATOM 593 C C . GLN A 1 81 ? 10.436 -14.313 -20.615 1.00 96.44 81 GLN A C 1
ATOM 595 O O . GLN A 1 81 ? 9.425 -14.618 -21.243 1.00 96.44 81 GLN A O 1
ATOM 600 N N . VAL A 1 82 ? 11.564 -13.953 -21.223 1.00 96.00 82 VAL A N 1
ATOM 601 C CA . VAL A 1 82 ? 11.740 -13.869 -22.681 1.00 96.00 82 VAL A CA 1
ATOM 602 C C . VAL A 1 82 ? 13.081 -14.480 -23.094 1.00 96.00 82 VAL A C 1
ATOM 604 O O . VAL A 1 82 ? 13.879 -14.876 -22.243 1.00 96.00 82 VAL A O 1
ATOM 607 N N . GLY A 1 83 ? 13.339 -14.540 -24.403 1.00 92.81 83 GLY A N 1
ATOM 608 C CA . GLY A 1 83 ? 14.631 -14.961 -24.960 1.00 92.81 83 GLY A CA 1
ATOM 609 C C . GLY A 1 83 ? 14.783 -16.466 -25.186 1.00 92.81 83 GLY A C 1
ATOM 610 O O . GLY A 1 83 ? 15.844 -16.900 -25.610 1.00 92.81 83 GLY A O 1
ATOM 611 N N . GLY A 1 84 ? 13.741 -17.265 -24.930 1.00 94.88 84 GLY A N 1
ATOM 612 C CA . GLY A 1 84 ? 13.776 -18.718 -25.151 1.00 94.88 84 GLY A CA 1
ATOM 613 C C . GLY A 1 84 ? 14.626 -19.498 -24.140 1.00 94.88 84 GLY A C 1
ATOM 614 O O . GLY A 1 84 ? 14.867 -20.685 -24.338 1.00 94.88 84 GLY A O 1
ATOM 615 N N . TYR A 1 85 ? 15.075 -18.852 -23.061 1.00 96.25 85 TYR A N 1
ATOM 616 C CA . TYR A 1 85 ? 15.814 -19.493 -21.974 1.00 96.25 85 TYR A CA 1
ATOM 617 C C . TYR A 1 85 ? 14.888 -20.282 -21.044 1.00 96.25 85 TYR A C 1
ATOM 619 O O . TYR A 1 85 ? 13.705 -19.970 -20.906 1.00 96.25 85 TYR A O 1
ATOM 627 N N . THR A 1 86 ? 15.445 -21.285 -20.363 1.00 96.69 86 THR A N 1
ATOM 628 C CA . THR A 1 86 ? 14.738 -22.007 -19.296 1.00 96.69 86 THR A CA 1
ATOM 629 C C . THR A 1 86 ? 14.905 -21.260 -17.977 1.00 96.69 86 THR A C 1
ATOM 631 O O . THR A 1 86 ? 16.027 -21.053 -17.518 1.00 96.69 86 THR A O 1
ATOM 634 N N . TYR A 1 87 ? 13.792 -20.861 -17.362 1.00 97.12 87 TYR A N 1
ATOM 635 C CA . TYR A 1 87 ? 13.779 -20.181 -16.068 1.00 97.12 87 TYR A CA 1
ATOM 636 C C . TYR A 1 87 ? 13.481 -21.194 -14.960 1.00 97.12 87 TYR A C 1
ATOM 638 O O . TYR A 1 87 ? 12.380 -21.737 -14.884 1.00 97.12 87 TYR A O 1
ATOM 646 N N . THR A 1 88 ? 14.443 -21.421 -14.070 1.00 96.19 88 THR A N 1
ATOM 647 C CA . THR A 1 88 ? 14.271 -22.268 -12.883 1.00 96.19 88 THR A CA 1
ATOM 648 C C . THR A 1 88 ? 13.900 -21.378 -11.706 1.00 96.19 88 THR A C 1
ATOM 650 O O . THR A 1 88 ? 14.621 -20.429 -11.400 1.00 96.19 88 THR A O 1
ATOM 653 N N . ASN A 1 89 ? 12.767 -21.648 -11.051 1.00 93.94 89 ASN A N 1
ATOM 654 C CA . ASN A 1 89 ? 12.227 -20.801 -9.975 1.00 93.94 89 ASN A CA 1
ATOM 655 C C . ASN A 1 89 ? 12.113 -19.317 -10.378 1.00 93.94 89 ASN A C 1
ATOM 657 O O . ASN A 1 89 ? 12.410 -18.417 -9.599 1.00 93.94 89 ASN A O 1
ATOM 661 N N . GLY A 1 90 ? 11.728 -19.062 -11.631 1.00 93.50 90 GLY A N 1
ATOM 662 C CA . GLY A 1 90 ? 11.535 -17.709 -12.148 1.00 93.50 90 GLY A CA 1
ATOM 663 C C . GLY A 1 90 ? 12.804 -16.985 -12.603 1.00 93.50 90 GLY A C 1
ATOM 664 O O . GLY A 1 90 ? 12.697 -15.845 -13.046 1.00 93.50 90 GLY A O 1
ATOM 665 N N . ARG A 1 91 ? 13.982 -17.624 -12.553 1.00 96.50 91 ARG A N 1
ATOM 666 C CA . ARG A 1 91 ? 15.268 -17.015 -12.924 1.00 96.50 91 ARG A CA 1
ATOM 667 C C . ARG A 1 91 ? 16.065 -17.887 -13.906 1.00 96.50 91 ARG A C 1
ATOM 669 O O . ARG A 1 91 ? 16.115 -19.104 -13.763 1.00 96.50 91 ARG A O 1
ATOM 676 N N . CYS A 1 92 ? 16.761 -17.264 -14.852 1.00 97.00 92 CYS A N 1
ATOM 677 C CA . CYS A 1 92 ? 17.826 -17.876 -15.657 1.00 97.00 92 CYS A CA 1
ATOM 678 C C . CYS A 1 92 ? 19.150 -17.104 -15.497 1.00 97.00 92 CYS A C 1
ATOM 680 O O . CYS A 1 92 ? 19.188 -16.032 -14.884 1.00 97.00 92 CYS A O 1
ATOM 682 N N . ASN A 1 93 ? 20.257 -17.648 -16.007 1.00 96.62 93 ASN A N 1
ATOM 683 C CA . ASN A 1 93 ? 21.576 -17.020 -15.858 1.00 96.62 93 ASN A CA 1
ATOM 684 C C . ASN A 1 93 ? 21.812 -15.889 -16.864 1.00 96.62 93 ASN A C 1
ATOM 686 O O . ASN A 1 93 ? 22.572 -14.971 -16.577 1.00 96.62 93 ASN A O 1
ATOM 690 N N . GLU A 1 94 ? 21.139 -15.939 -18.006 1.00 94.75 94 GLU A N 1
ATOM 691 C CA . GLU A 1 94 ? 21.309 -15.022 -19.126 1.00 94.75 94 GLU A CA 1
ATOM 692 C C . GLU A 1 94 ? 20.500 -13.735 -18.941 1.00 94.75 94 GLU A C 1
ATOM 694 O O . GLU A 1 94 ? 20.987 -12.649 -19.242 1.00 94.75 94 GLU A O 1
ATOM 699 N N . MET A 1 95 ? 19.275 -13.848 -18.416 1.00 95.00 95 MET A N 1
ATOM 700 C CA . MET A 1 95 ? 18.320 -12.733 -18.310 1.00 95.00 95 MET A CA 1
ATOM 701 C C . MET A 1 95 ? 17.880 -12.435 -16.871 1.00 95.00 95 MET A C 1
ATOM 703 O O . MET A 1 95 ? 17.019 -11.582 -16.655 1.00 95.00 95 MET A O 1
ATOM 707 N N . GLY A 1 96 ? 18.418 -13.139 -15.870 1.00 96.19 96 GLY A N 1
ATOM 708 C CA . GLY A 1 96 ? 17.926 -13.030 -14.498 1.00 96.19 96 GLY A CA 1
ATOM 709 C C . GLY A 1 96 ? 16.448 -13.421 -14.431 1.00 96.19 96 GLY A C 1
ATOM 710 O O . GLY A 1 96 ? 16.084 -14.510 -14.869 1.00 96.19 96 GLY A O 1
ATOM 711 N N . TYR A 1 97 ? 15.599 -12.536 -13.909 1.00 97.25 97 TYR A N 1
ATOM 712 C CA . TYR A 1 97 ? 14.146 -12.753 -13.827 1.00 97.25 97 TYR A CA 1
ATOM 713 C C . TYR A 1 97 ? 13.393 -12.415 -15.126 1.00 97.25 97 TYR A C 1
ATOM 715 O O . TYR A 1 97 ? 12.194 -12.657 -15.234 1.00 97.25 97 TYR A O 1
ATOM 723 N N . GLY A 1 98 ? 14.095 -11.901 -16.141 1.00 97.19 98 GLY A N 1
ATOM 724 C CA . GLY A 1 98 ? 13.541 -11.586 -17.454 1.00 97.19 98 GLY A CA 1
ATOM 725 C C . GLY A 1 98 ? 13.683 -10.112 -17.826 1.00 97.19 98 GLY A C 1
ATOM 726 O O . GLY A 1 98 ? 14.406 -9.340 -17.198 1.00 97.19 98 GLY A O 1
ATOM 727 N N . ARG A 1 99 ? 12.982 -9.704 -18.885 1.00 97.50 99 ARG A N 1
ATOM 728 C CA . ARG A 1 99 ? 12.950 -8.312 -19.346 1.00 97.50 99 ARG A CA 1
ATOM 729 C C . ARG A 1 99 ? 12.030 -7.488 -18.446 1.00 97.50 99 ARG A C 1
ATOM 731 O O . ARG A 1 99 ? 10.888 -7.883 -18.222 1.00 97.50 99 ARG A O 1
ATOM 738 N N . VAL A 1 100 ? 12.495 -6.319 -18.004 1.00 97.75 100 VAL A N 1
ATOM 739 C CA . VAL A 1 100 ? 11.680 -5.373 -17.223 1.00 97.75 100 VAL A CA 1
ATOM 740 C C . VAL A 1 100 ? 10.377 -5.021 -17.954 1.00 97.75 100 VAL A C 1
ATOM 742 O O . VAL A 1 100 ? 10.372 -4.793 -19.167 1.00 97.75 100 VAL A O 1
ATOM 745 N N . ASN A 1 101 ? 9.269 -4.968 -17.213 1.00 98.06 101 ASN A N 1
ATOM 746 C CA . ASN A 1 101 ? 7.960 -4.559 -17.715 1.00 98.06 101 ASN A CA 1
ATOM 747 C C . ASN A 1 101 ? 7.483 -3.329 -16.933 1.00 98.06 101 ASN A C 1
ATOM 749 O O . ASN A 1 101 ? 7.037 -3.442 -15.794 1.00 98.06 101 ASN A O 1
ATOM 753 N N . ALA A 1 102 ? 7.583 -2.150 -17.551 1.00 97.31 102 ALA A N 1
ATOM 754 C CA . ALA A 1 102 ? 7.255 -0.886 -16.893 1.00 97.31 102 ALA A CA 1
ATOM 755 C C . ALA A 1 102 ? 5.788 -0.812 -16.443 1.00 97.31 102 ALA A C 1
ATOM 757 O O . ALA A 1 102 ? 5.510 -0.368 -15.335 1.00 97.31 102 ALA A O 1
ATOM 758 N N . HIS A 1 103 ? 4.856 -1.285 -17.276 1.00 95.19 103 HIS A N 1
ATOM 759 C CA . HIS A 1 103 ? 3.428 -1.262 -16.965 1.00 95.19 103 HIS A CA 1
ATOM 760 C C . HIS A 1 103 ? 3.112 -2.115 -15.729 1.00 95.19 103 HIS A C 1
ATOM 762 O O . HIS A 1 103 ? 2.515 -1.622 -14.776 1.00 95.19 103 HIS A O 1
ATOM 768 N N . HIS A 1 104 ? 3.567 -3.372 -15.703 1.00 95.88 104 HIS A N 1
ATOM 769 C CA . HIS A 1 104 ? 3.339 -4.255 -14.557 1.00 95.88 104 HIS A CA 1
ATOM 770 C C . HIS A 1 104 ? 4.037 -3.747 -13.291 1.00 95.88 104 HIS A C 1
ATOM 772 O O . HIS A 1 104 ? 3.441 -3.807 -12.218 1.00 95.88 104 HIS A O 1
ATOM 778 N N . ALA A 1 105 ? 5.254 -3.205 -13.409 1.00 97.56 105 ALA A N 1
ATOM 779 C CA . ALA A 1 105 ? 5.983 -2.634 -12.279 1.00 97.56 105 ALA A CA 1
ATOM 780 C C . ALA A 1 105 ? 5.242 -1.437 -11.657 1.00 97.56 105 ALA A C 1
ATOM 782 O O . ALA A 1 105 ? 5.077 -1.381 -10.441 1.00 97.56 105 ALA A O 1
ATOM 783 N N . VAL A 1 106 ? 4.733 -0.511 -12.478 1.00 94.31 106 VAL A N 1
ATOM 784 C CA . VAL A 1 106 ? 3.956 0.649 -12.006 1.00 94.31 106 VAL A CA 1
ATOM 785 C C . VAL A 1 106 ? 2.636 0.210 -11.366 1.00 94.31 106 VAL A C 1
ATOM 787 O O . VAL A 1 106 ? 2.295 0.686 -10.286 1.00 94.31 106 VAL A O 1
ATOM 790 N N . VAL A 1 107 ? 1.918 -0.743 -11.968 1.00 91.69 107 VAL A N 1
ATOM 791 C CA . VAL A 1 107 ? 0.682 -1.294 -11.382 1.00 91.69 107 VAL A CA 1
ATOM 792 C C . VAL A 1 107 ? 0.957 -1.950 -10.023 1.00 91.69 107 VAL A C 1
ATOM 794 O O . VAL A 1 107 ? 0.201 -1.742 -9.076 1.00 91.69 107 VAL A O 1
ATOM 797 N N . ALA A 1 108 ? 2.049 -2.710 -9.896 1.00 93.94 108 ALA A N 1
ATOM 798 C CA . ALA A 1 108 ? 2.451 -3.315 -8.628 1.00 93.94 108 ALA A CA 1
ATOM 799 C C . ALA A 1 108 ? 2.828 -2.262 -7.572 1.00 93.94 108 ALA A C 1
ATOM 801 O O . ALA A 1 108 ? 2.445 -2.398 -6.412 1.00 93.94 108 ALA A O 1
ATOM 802 N N . ALA A 1 109 ? 3.510 -1.185 -7.969 1.00 93.75 109 ALA A N 1
ATOM 803 C CA . ALA A 1 109 ? 3.857 -0.078 -7.079 1.00 93.75 109 ALA A CA 1
ATOM 804 C C . ALA A 1 109 ? 2.619 0.641 -6.520 1.00 93.75 109 ALA A C 1
ATOM 806 O O . ALA A 1 109 ? 2.584 0.975 -5.335 1.00 93.75 109 ALA A O 1
ATOM 807 N N . ILE A 1 110 ? 1.589 0.823 -7.351 1.00 90.50 110 ILE A N 1
ATOM 808 C CA . ILE A 1 110 ? 0.302 1.404 -6.946 1.00 90.50 110 ILE A CA 1
ATOM 809 C C . ILE A 1 110 ? -0.419 0.473 -5.973 1.00 90.50 110 ILE A C 1
ATOM 811 O O . ILE A 1 110 ? -0.849 0.925 -4.919 1.00 90.50 110 ILE A O 1
ATOM 815 N N . ARG A 1 111 ? -0.449 -0.836 -6.252 1.00 89.38 111 ARG A N 1
ATOM 816 C CA . ARG A 1 111 ? -1.005 -1.854 -5.338 1.00 89.38 111 ARG A CA 1
ATOM 817 C C . ARG A 1 111 ? -0.294 -1.936 -3.988 1.00 89.38 111 ARG A C 1
ATOM 819 O O . ARG A 1 111 ? -0.872 -2.438 -3.033 1.00 89.38 111 ARG A O 1
ATOM 826 N N . ALA A 1 112 ? 0.933 -1.431 -3.901 1.00 90.50 112 ALA A N 1
ATOM 827 C CA . ALA A 1 112 ? 1.699 -1.331 -2.664 1.00 90.50 112 ALA A CA 1
ATOM 828 C C . ALA A 1 112 ? 1.538 0.026 -1.947 1.00 90.50 112 ALA A C 1
ATOM 830 O O . ALA A 1 112 ? 2.282 0.306 -1.004 1.00 90.50 112 ALA A O 1
ATOM 831 N N . LEU A 1 113 ? 0.628 0.902 -2.391 1.00 90.75 113 LEU A N 1
ATOM 832 C CA . LEU A 1 113 ? 0.368 2.171 -1.710 1.00 90.75 113 LEU A CA 1
ATOM 833 C C . LEU A 1 113 ? -0.231 1.938 -0.316 1.00 90.75 113 LEU A C 1
ATOM 835 O O . LEU A 1 113 ? -1.140 1.121 -0.160 1.00 90.75 113 LEU A O 1
ATOM 839 N N . PRO A 1 114 ? 0.226 2.678 0.705 1.00 89.75 114 PRO A N 1
ATOM 840 C CA . PRO A 1 114 ? -0.357 2.575 2.030 1.00 89.75 114 PRO A CA 1
ATOM 841 C C . PRO A 1 114 ? -1.688 3.334 2.103 1.00 89.75 114 PRO A C 1
ATOM 843 O O . PRO A 1 114 ? -1.759 4.516 1.753 1.00 89.75 114 PRO A O 1
ATOM 846 N N . LEU A 1 115 ? -2.720 2.690 2.657 1.00 93.06 115 LEU A N 1
ATOM 847 C CA . LEU A 1 115 ? -3.883 3.400 3.186 1.00 93.06 115 LEU A CA 1
ATOM 848 C C . LEU A 1 115 ? -3.485 4.041 4.523 1.00 93.06 115 LEU A C 1
ATOM 850 O O . LEU A 1 115 ? -3.288 3.362 5.533 1.00 93.06 115 LEU A O 1
ATOM 854 N N . SER A 1 116 ? -3.309 5.358 4.503 1.00 92.75 116 SER A N 1
ATOM 855 C CA . SER A 1 116 ? -2.770 6.132 5.618 1.00 92.75 116 SER A CA 1
ATOM 856 C C . SER A 1 116 ? -3.881 6.643 6.520 1.00 92.75 116 SER A C 1
ATOM 858 O O . SER A 1 116 ? -4.901 7.131 6.048 1.00 92.75 116 SER A O 1
ATOM 860 N N . GLY A 1 117 ? -3.667 6.568 7.828 1.00 92.94 117 GLY A N 1
ATOM 861 C CA . GLY A 1 117 ? -4.579 7.118 8.820 1.00 92.94 117 GLY A CA 1
ATOM 862 C C . GLY A 1 117 ? -4.264 6.620 10.230 1.00 92.94 117 GLY A C 1
ATOM 863 O O . GLY A 1 117 ? -3.397 5.752 10.418 1.00 92.94 117 GLY A O 1
ATOM 864 N N . PRO A 1 118 ? -4.945 7.177 11.241 1.00 91.19 118 PRO A N 1
ATOM 865 C CA . PRO A 1 118 ? -4.704 6.833 12.634 1.00 91.19 118 PRO A CA 1
ATOM 866 C C . PRO A 1 118 ? -5.027 5.359 12.915 1.00 91.19 118 PRO A C 1
ATOM 868 O O . PRO A 1 118 ? -5.854 4.736 12.248 1.00 91.19 118 PRO A O 1
ATOM 871 N N . SER A 1 119 ? -4.354 4.784 13.908 1.00 89.25 119 SER A N 1
ATOM 872 C CA . SER A 1 119 ? -4.634 3.431 14.417 1.00 89.25 119 SER A CA 1
ATOM 873 C C . SER A 1 119 ? -5.732 3.417 15.485 1.00 89.25 119 SER A C 1
ATOM 875 O O . SER A 1 119 ? -6.067 2.361 16.012 1.00 89.25 119 SER A O 1
ATOM 877 N N . ASN A 1 120 ? -6.299 4.577 15.816 1.00 87.94 120 ASN A N 1
ATOM 878 C CA . ASN A 1 120 ? -7.334 4.717 16.825 1.00 87.94 120 ASN A CA 1
ATOM 879 C C . ASN A 1 120 ? -8.401 5.745 16.430 1.00 87.94 120 ASN A C 1
ATOM 881 O O . ASN A 1 120 ? -8.076 6.838 15.969 1.00 87.94 120 ASN A O 1
ATOM 885 N N . ILE A 1 121 ? -9.666 5.414 16.691 1.00 90.31 121 ILE A N 1
ATOM 886 C CA . ILE A 1 121 ? -10.829 6.291 16.501 1.00 90.31 121 ILE A CA 1
ATOM 887 C C . ILE A 1 121 ? -11.592 6.337 17.824 1.00 90.31 121 ILE A C 1
ATOM 889 O O . ILE A 1 121 ? -12.187 5.351 18.261 1.00 90.31 121 ILE A O 1
ATOM 893 N N . CYS A 1 122 ? -11.584 7.489 18.488 1.00 82.50 122 CYS A N 1
ATOM 894 C CA . CYS A 1 122 ? -12.113 7.597 19.841 1.00 82.50 122 CYS A CA 1
ATOM 895 C C . CYS A 1 122 ? -12.854 8.900 20.123 1.00 82.50 122 CYS A C 1
ATOM 897 O O . CYS A 1 122 ? -12.642 9.930 19.487 1.00 82.50 122 CYS A O 1
ATOM 899 N N . GLY A 1 123 ? -13.715 8.860 21.141 1.00 78.50 123 GLY A N 1
ATOM 900 C CA . GLY A 1 123 ? -14.431 10.043 21.615 1.00 78.50 123 GLY A CA 1
ATOM 901 C C . GLY A 1 123 ? -15.512 10.521 20.639 1.00 78.50 123 GLY A C 1
ATOM 902 O O . GLY A 1 123 ? -16.298 9.715 20.144 1.00 78.50 123 GLY A O 1
ATOM 903 N N . GLN A 1 124 ? -15.589 11.841 20.442 1.00 77.44 124 GLN A N 1
ATOM 904 C CA . GLN A 1 124 ? -16.536 12.530 19.545 1.00 77.44 124 GLN A CA 1
ATOM 905 C C . GLN A 1 124 ? -15.813 13.200 18.357 1.00 77.44 124 GLN A C 1
ATOM 907 O O . GLN A 1 124 ? -16.326 14.149 17.773 1.00 77.44 124 GLN A O 1
ATOM 912 N N . GLY A 1 125 ? -14.583 12.771 18.056 1.00 87.94 125 GLY A N 1
ATOM 913 C CA . GLY A 1 125 ? -13.778 13.329 16.970 1.00 87.94 125 GLY A CA 1
ATOM 914 C C . GLY A 1 125 ? -14.016 12.635 15.629 1.00 87.94 125 GLY A C 1
ATOM 915 O O . GLY A 1 125 ? -14.459 11.487 15.576 1.00 87.94 125 GLY A O 1
ATOM 916 N N . THR A 1 126 ? -13.650 13.331 14.555 1.00 94.81 126 THR A N 1
ATOM 917 C CA . THR A 1 126 ? -13.577 12.785 13.197 1.00 94.81 126 THR A CA 1
ATOM 918 C C . THR A 1 126 ? -12.127 12.529 12.801 1.00 94.81 126 THR A C 1
ATOM 920 O O . THR A 1 126 ? -11.236 13.299 13.163 1.00 94.81 126 THR A O 1
ATOM 923 N N . TYR A 1 127 ? -11.898 11.491 12.008 1.00 95.38 127 TYR A N 1
ATOM 924 C CA . TYR A 1 127 ? -10.578 11.035 11.593 1.00 95.38 127 TYR A CA 1
ATOM 925 C C . TYR A 1 127 ? -10.556 10.815 10.088 1.00 95.38 127 TYR A C 1
ATOM 927 O O . TYR A 1 127 ? -11.518 10.300 9.525 1.00 95.38 127 TYR A O 1
ATOM 935 N N . THR A 1 128 ? -9.458 11.192 9.440 1.00 96.62 128 THR A N 1
ATOM 936 C CA . THR A 1 128 ? -9.330 11.086 7.985 1.00 96.62 128 THR A CA 1
ATOM 937 C C . THR A 1 128 ? -8.342 9.996 7.615 1.00 96.62 128 THR A C 1
ATOM 939 O O . THR A 1 128 ? -7.237 9.935 8.158 1.00 96.62 128 THR A O 1
ATOM 942 N N . TYR A 1 129 ? -8.753 9.169 6.660 1.00 96.44 129 TYR A N 1
ATOM 943 C CA . TYR A 1 129 ? -7.934 8.148 6.030 1.00 96.44 129 TYR A CA 1
ATOM 944 C C . TYR A 1 129 ? -7.741 8.511 4.564 1.00 96.44 129 TYR A C 1
ATOM 946 O O . TYR A 1 129 ? -8.672 8.989 3.915 1.00 96.44 129 TYR A O 1
ATOM 954 N N . THR A 1 130 ? -6.528 8.329 4.051 1.00 94.44 130 THR A N 1
ATOM 955 C CA . THR A 1 130 ? -6.151 8.751 2.702 1.00 94.44 130 THR A CA 1
ATOM 956 C C . THR A 1 130 ? -5.383 7.667 1.970 1.00 94.44 130 THR A C 1
ATOM 958 O O . THR A 1 130 ? -4.528 6.983 2.535 1.00 94.44 130 THR A O 1
ATOM 961 N N . ILE A 1 131 ? -5.659 7.545 0.677 1.00 92.25 131 ILE A N 1
ATOM 962 C CA . ILE A 1 131 ? -4.873 6.732 -0.243 1.00 92.25 131 ILE A CA 1
ATOM 963 C C . ILE A 1 131 ? -4.367 7.625 -1.374 1.00 92.25 131 ILE A C 1
ATOM 965 O O . ILE A 1 131 ? -5.137 8.277 -2.075 1.00 92.25 131 ILE A O 1
ATOM 969 N N . ASN A 1 132 ? -3.048 7.689 -1.545 1.00 88.50 132 ASN A N 1
ATOM 970 C CA . ASN A 1 132 ? -2.419 8.601 -2.502 1.00 88.50 132 ASN A CA 1
ATOM 971 C C . ASN A 1 132 ? -2.392 7.991 -3.909 1.00 88.50 132 ASN A C 1
ATOM 973 O O . ASN A 1 132 ? -1.336 7.610 -4.407 1.00 88.50 132 ASN A O 1
ATOM 977 N N . LEU A 1 133 ? -3.561 7.878 -4.539 1.00 87.06 133 LEU A N 1
ATOM 978 C CA . LEU A 1 133 ? -3.679 7.356 -5.899 1.00 87.06 133 LEU A CA 1
ATOM 979 C C . LEU A 1 133 ? -3.344 8.431 -6.946 1.00 87.06 133 LEU A C 1
ATOM 981 O O . LEU A 1 133 ? -3.774 9.581 -6.803 1.00 87.06 133 LEU A O 1
ATOM 985 N N . PRO A 1 134 ? -2.637 8.070 -8.030 1.00 75.69 134 PRO A N 1
ATOM 986 C CA . PRO A 1 134 ? -2.499 8.940 -9.189 1.00 75.69 134 PRO A CA 1
ATOM 987 C C . PRO A 1 134 ? -3.834 9.026 -9.949 1.00 75.69 134 PRO A C 1
ATOM 989 O O . PRO A 1 134 ? -4.437 7.998 -10.244 1.00 75.69 134 PRO A O 1
ATOM 992 N N . ASN A 1 135 ? -4.241 10.239 -10.347 1.00 69.56 135 ASN A N 1
ATOM 993 C CA . ASN A 1 135 ? -5.468 10.546 -11.109 1.00 69.56 135 ASN A CA 1
ATOM 994 C C . ASN A 1 135 ? -6.798 10.327 -10.344 1.00 69.56 135 ASN A C 1
ATOM 996 O O . ASN A 1 135 ? -6.839 9.703 -9.289 1.00 69.56 135 ASN A O 1
ATOM 1000 N N . ASN A 1 136 ? -7.904 10.843 -10.900 1.00 74.25 136 ASN A N 1
ATOM 1001 C CA . ASN A 1 136 ? -9.276 10.713 -10.371 1.00 74.25 136 ASN A CA 1
ATOM 1002 C C . ASN A 1 136 ? -9.845 9.297 -10.580 1.00 74.25 136 ASN A C 1
ATOM 1004 O O . ASN A 1 136 ? -10.822 9.104 -11.303 1.00 74.25 136 ASN A O 1
ATOM 1008 N N . ILE A 1 137 ? -9.186 8.297 -10.007 1.00 84.62 137 ILE A N 1
ATOM 1009 C CA . ILE A 1 137 ? -9.590 6.893 -10.094 1.00 84.62 137 ILE A CA 1
ATOM 1010 C C . ILE A 1 137 ? -10.710 6.648 -9.094 1.00 84.62 137 ILE A C 1
ATOM 1012 O O . ILE A 1 137 ? -10.516 6.993 -7.932 1.00 84.62 137 ILE A O 1
ATOM 1016 N N . PRO A 1 138 ? -11.847 6.059 -9.496 1.00 88.81 138 PRO A N 1
ATOM 1017 C CA . PRO A 1 138 ? -12.970 5.877 -8.591 1.00 88.81 138 PRO A CA 1
ATOM 1018 C C . PRO A 1 138 ? -12.573 4.990 -7.407 1.00 88.81 138 PRO A C 1
ATOM 1020 O O . PRO A 1 138 ? -12.073 3.876 -7.593 1.00 88.81 138 PRO A O 1
ATOM 1023 N N . VAL A 1 139 ? -12.831 5.485 -6.198 1.00 93.25 139 VAL A N 1
ATOM 1024 C CA . VAL A 1 139 ? -12.666 4.740 -4.947 1.00 93.25 139 VAL A CA 1
ATOM 1025 C C . VAL A 1 139 ? -14.009 4.664 -4.244 1.00 93.25 139 VAL A C 1
ATOM 1027 O O . VAL A 1 139 ? -14.705 5.669 -4.110 1.00 93.25 139 VAL A O 1
ATOM 1030 N N . SER A 1 140 ? -14.364 3.465 -3.799 1.00 94.12 140 SER A N 1
ATOM 1031 C CA . SER A 1 140 ? -15.480 3.234 -2.883 1.00 94.12 140 SER A CA 1
ATOM 1032 C C . SER A 1 140 ? -14.928 2.900 -1.505 1.00 94.12 140 SER A C 1
ATOM 1034 O O . SER A 1 140 ? -13.937 2.179 -1.395 1.00 94.12 140 SER A O 1
ATOM 1036 N N . TRP A 1 141 ? -15.545 3.429 -0.454 1.00 96.12 141 TRP A N 1
ATOM 1037 C CA . TRP A 1 141 ? -15.088 3.217 0.913 1.00 96.12 141 TRP A CA 1
ATOM 1038 C C . TRP A 1 141 ? -16.019 2.265 1.650 1.00 96.12 141 TRP A C 1
ATOM 1040 O O . TRP A 1 141 ? -17.241 2.373 1.572 1.00 96.12 141 TRP A O 1
ATOM 1050 N N . ASN A 1 142 ? -15.429 1.335 2.392 1.00 96.00 142 ASN A N 1
ATOM 1051 C CA . ASN A 1 142 ? -16.152 0.425 3.266 1.00 96.00 142 ASN A CA 1
ATOM 1052 C C . ASN A 1 142 ? -15.504 0.415 4.653 1.00 96.00 142 ASN A C 1
ATOM 1054 O O . ASN A 1 142 ? -14.285 0.515 4.785 1.00 96.00 142 ASN A O 1
ATOM 1058 N N . VAL A 1 143 ? -16.316 0.315 5.700 1.00 96.81 143 VAL A N 1
ATOM 1059 C CA . VAL A 1 143 ? -15.858 0.408 7.093 1.00 96.81 143 VAL A CA 1
ATOM 1060 C C . VAL A 1 143 ? -16.510 -0.675 7.942 1.00 96.81 143 VAL A C 1
ATOM 1062 O O . VAL A 1 143 ? -17.602 -1.151 7.625 1.00 96.81 143 VAL A O 1
ATOM 1065 N N . SER A 1 144 ? -15.858 -1.064 9.036 1.00 95.31 144 SER A N 1
ATOM 1066 C CA . SER A 1 144 ? -16.451 -1.982 10.009 1.00 95.31 144 SER A CA 1
ATOM 1067 C C . SER A 1 144 ? -17.683 -1.371 10.697 1.00 95.31 144 SER A C 1
ATOM 1069 O O . SER A 1 144 ? -17.849 -0.154 10.765 1.00 95.31 144 SER A O 1
ATOM 1071 N N . SER A 1 145 ? -18.577 -2.217 11.227 1.00 93.31 145 SER A N 1
ATOM 1072 C CA . SER A 1 145 ? -19.888 -1.795 11.768 1.00 93.31 145 SER A CA 1
ATOM 1073 C C . SER A 1 145 ? -19.829 -0.773 12.918 1.00 93.31 145 SER A C 1
ATOM 1075 O O . SER A 1 145 ? -20.804 -0.073 13.205 1.00 93.31 145 SER A O 1
ATOM 1077 N N . ASP A 1 146 ? -18.686 -0.687 13.587 1.00 91.81 146 ASP A N 1
ATOM 1078 C CA . ASP A 1 146 ? -18.378 0.197 14.703 1.00 91.81 146 ASP A CA 1
ATOM 1079 C C . ASP A 1 146 ? -17.804 1.561 14.287 1.00 91.81 146 ASP A C 1
ATOM 1081 O O . ASP A 1 146 ? -17.635 2.447 15.131 1.00 91.81 146 ASP A O 1
ATOM 1085 N N . ILE A 1 147 ? -17.594 1.763 12.987 1.00 94.88 147 ILE A N 1
ATOM 1086 C CA . ILE A 1 147 ? -17.189 3.017 12.359 1.00 94.88 147 ILE A CA 1
ATOM 1087 C C . ILE A 1 147 ? -18.357 3.542 11.516 1.00 94.88 147 ILE A C 1
ATOM 1089 O O . ILE A 1 147 ? -19.138 2.789 10.937 1.00 94.88 147 ILE A O 1
ATOM 1093 N N . ARG A 1 148 ? -18.505 4.865 11.460 1.00 95.31 148 ARG A N 1
ATOM 1094 C CA . ARG A 1 148 ? -19.465 5.554 10.599 1.00 95.31 148 ARG A CA 1
ATOM 1095 C C . ARG A 1 148 ? -18.719 6.506 9.673 1.00 95.31 148 ARG A C 1
ATOM 1097 O O . ARG A 1 148 ? -17.897 7.300 10.124 1.00 95.31 148 ARG A O 1
ATOM 1104 N N . ILE A 1 149 ? -19.052 6.464 8.388 1.00 96.75 149 ILE A N 1
ATOM 1105 C CA . ILE A 1 149 ? -18.563 7.432 7.404 1.00 96.75 149 ILE A CA 1
ATOM 1106 C C . ILE A 1 149 ? -19.306 8.762 7.596 1.00 96.75 149 ILE A C 1
ATOM 1108 O O . ILE A 1 149 ? -20.538 8.798 7.651 1.00 96.75 149 ILE A O 1
ATOM 1112 N N . VAL A 1 150 ? -18.546 9.850 7.726 1.00 96.56 150 VAL A N 1
ATOM 1113 C CA . VAL A 1 150 ? -19.055 11.225 7.854 1.00 96.56 150 VAL A CA 1
ATOM 1114 C C . VAL A 1 150 ? -19.071 11.908 6.492 1.00 96.56 150 VAL A C 1
ATOM 1116 O O . VAL A 1 150 ? -20.055 12.557 6.139 1.00 96.56 150 VAL A O 1
ATOM 1119 N N . SER A 1 151 ? -17.993 11.756 5.725 1.00 96.56 151 SER A N 1
ATOM 1120 C CA . SER A 1 151 ? -17.881 12.273 4.364 1.00 96.56 151 SER A CA 1
ATOM 1121 C C . SER A 1 151 ? -16.848 11.495 3.554 1.00 96.56 151 SER A C 1
ATOM 1123 O O . SER A 1 151 ? -15.909 10.914 4.100 1.00 96.56 151 SER A O 1
ATOM 1125 N N . GLU A 1 152 ? -17.020 11.514 2.235 1.00 94.50 152 GLU A N 1
ATOM 1126 C CA . GLU A 1 152 ? -16.154 10.830 1.280 1.00 94.50 152 GLU A CA 1
ATOM 1127 C C . GLU A 1 152 ? -15.654 11.814 0.228 1.00 94.50 152 GLU A C 1
ATOM 1129 O O . GLU A 1 152 ? -16.369 12.704 -0.238 1.00 94.50 152 GLU A O 1
ATOM 1134 N N . GLN A 1 153 ? -14.403 11.626 -0.156 1.00 90.56 153 GLN A N 1
ATOM 1135 C CA . GLN A 1 153 ? -13.790 12.180 -1.347 1.00 90.56 153 GLN A CA 1
ATOM 1136 C C . GLN A 1 153 ? -13.148 11.025 -2.116 1.00 90.56 153 GLN A C 1
ATOM 1138 O O . GLN A 1 153 ? -12.997 9.919 -1.599 1.00 90.56 153 GLN A O 1
ATOM 1143 N N . ASN A 1 154 ? -12.704 11.290 -3.343 1.00 88.19 154 ASN A N 1
ATOM 1144 C CA . ASN A 1 154 ? -12.116 10.243 -4.173 1.00 88.19 154 ASN A CA 1
ATOM 1145 C C . ASN A 1 154 ? -10.934 9.540 -3.478 1.00 88.19 154 ASN A C 1
ATOM 1147 O O . ASN A 1 154 ? -10.925 8.332 -3.348 1.00 88.19 154 ASN A O 1
ATOM 1151 N N . ASN A 1 155 ? -9.972 10.290 -2.942 1.00 91.06 155 ASN A N 1
ATOM 1152 C CA . ASN A 1 155 ? -8.766 9.711 -2.332 1.00 91.06 155 ASN A CA 1
ATOM 1153 C C . ASN A 1 155 ? -8.762 9.783 -0.796 1.00 91.06 155 ASN A C 1
ATOM 1155 O O . ASN A 1 155 ? -7.737 9.509 -0.167 1.00 91.06 155 ASN A O 1
ATOM 1159 N N . SER A 1 156 ? -9.877 10.183 -0.177 1.00 94.38 156 SER A N 1
ATOM 1160 C CA . SER A 1 156 ? -9.969 10.262 1.280 1.00 94.38 156 SER A CA 1
ATOM 1161 C C . SER A 1 156 ? -11.364 9.969 1.814 1.00 94.38 156 SER A C 1
ATOM 1163 O O . SER A 1 156 ? -12.361 10.286 1.174 1.00 94.38 156 SER A O 1
ATOM 1165 N N . VAL A 1 157 ? -11.428 9.412 3.019 1.00 97.12 157 VAL A N 1
ATOM 1166 C CA . VAL A 1 157 ? -12.669 9.256 3.778 1.00 97.12 157 VAL A CA 1
ATOM 1167 C C . VAL A 1 157 ? -12.491 9.850 5.162 1.00 97.12 157 VAL A C 1
ATOM 1169 O O . VAL A 1 157 ? -11.475 9.626 5.826 1.00 97.12 157 VAL A O 1
ATOM 1172 N N . THR A 1 158 ? -13.481 10.615 5.603 1.00 97.38 158 THR A N 1
ATOM 1173 C CA . THR A 1 158 ? -13.575 11.079 6.981 1.00 97.38 158 THR A CA 1
ATOM 1174 C C . THR A 1 158 ? -14.604 10.232 7.707 1.00 97.38 158 THR A C 1
ATOM 1176 O O . THR A 1 158 ? -15.761 10.127 7.298 1.00 97.38 158 THR A O 1
ATOM 1179 N N . VAL A 1 159 ? -14.168 9.632 8.805 1.00 97.06 159 VAL A N 1
ATOM 1180 C CA . VAL A 1 159 ? -14.956 8.715 9.619 1.00 97.06 159 VAL A CA 1
ATOM 1181 C C . VAL A 1 159 ? -15.033 9.195 11.058 1.00 97.06 159 VAL A C 1
ATOM 1183 O O . VAL A 1 159 ? -14.202 9.965 11.536 1.00 97.06 159 VAL A O 1
ATOM 1186 N N . GLU A 1 160 ? -16.015 8.685 11.775 1.00 95.00 160 GLU A N 1
ATOM 1187 C CA . GLU A 1 160 ? -16.121 8.782 13.222 1.00 95.00 160 GLU A CA 1
ATOM 1188 C C . GLU A 1 160 ? -16.441 7.402 13.793 1.00 95.00 160 GLU A C 1
ATOM 1190 O O . GLU A 1 160 ? -16.857 6.483 13.083 1.00 95.00 160 GLU A O 1
ATOM 1195 N N . ARG A 1 161 ? -16.286 7.248 15.104 1.00 92.62 161 ARG A N 1
ATOM 1196 C CA . ARG A 1 161 ? -16.815 6.070 15.791 1.00 92.62 161 ARG A CA 1
ATOM 1197 C C . ARG A 1 161 ? -18.339 6.073 15.657 1.00 92.62 161 ARG A C 1
ATOM 1199 O O . ARG A 1 161 ? -18.972 7.073 15.989 1.00 92.62 161 ARG A O 1
ATOM 1206 N N . ASN A 1 162 ? -18.935 4.948 15.271 1.00 91.62 162 ASN A N 1
ATOM 1207 C CA . ASN A 1 162 ? -20.386 4.810 15.197 1.00 91.62 162 ASN A CA 1
ATOM 1208 C C . ASN A 1 162 ? -21.023 5.127 16.566 1.00 91.62 162 ASN A C 1
ATOM 1210 O O . ASN A 1 162 ? -20.749 4.416 17.534 1.00 91.62 162 ASN A O 1
ATOM 1214 N N . PRO A 1 163 ? -21.892 6.153 16.685 1.00 86.75 163 PRO A N 1
ATOM 1215 C CA . PRO A 1 163 ? -22.472 6.568 17.958 1.00 86.75 163 PRO A CA 1
ATOM 1216 C C . PRO A 1 163 ? -23.148 5.444 18.752 1.00 86.75 163 PRO A C 1
ATOM 1218 O O . PRO A 1 163 ? -23.091 5.465 19.985 1.00 86.75 163 PRO A O 1
ATOM 1221 N N . ASN A 1 164 ? -23.708 4.460 18.039 1.00 85.81 164 ASN A N 1
ATOM 1222 C CA . ASN A 1 164 ? -24.491 3.348 18.574 1.00 85.81 164 ASN A CA 1
ATOM 1223 C C . ASN A 1 164 ? -23.650 2.182 19.112 1.00 85.81 164 ASN A C 1
ATOM 1225 O O . ASN A 1 164 ? -24.216 1.227 19.642 1.00 85.81 164 ASN A O 1
ATOM 1229 N N . THR A 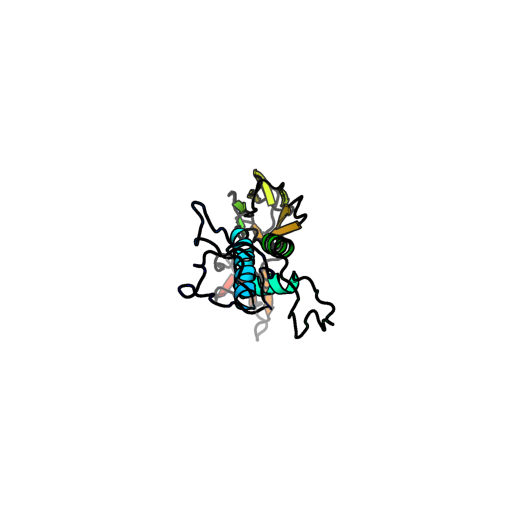1 165 ? -22.319 2.225 18.998 1.00 77.62 165 THR A N 1
ATOM 1230 C CA . THR A 1 165 ? -21.470 1.225 19.651 1.00 77.62 165 THR A CA 1
ATOM 1231 C C . THR A 1 165 ? -21.209 1.571 21.112 1.00 77.62 165 THR A C 1
ATOM 1233 O O . THR A 1 165 ? -21.070 2.734 21.494 1.00 77.62 165 THR A O 1
ATOM 1236 N N . TYR A 1 166 ? -21.165 0.541 21.953 1.00 75.56 166 TYR A N 1
ATOM 1237 C CA . TYR A 1 166 ? -20.927 0.660 23.398 1.00 75.56 166 TYR A CA 1
ATOM 1238 C C . TYR A 1 166 ? -19.710 -0.151 23.860 1.00 75.56 166 TYR A C 1
ATOM 1240 O O . TYR A 1 166 ? -19.327 -0.073 25.026 1.00 75.56 166 TYR A O 1
ATOM 1248 N N . TYR A 1 167 ? -19.123 -0.921 22.944 1.00 75.75 167 TYR A N 1
ATOM 1249 C CA . TYR A 1 167 ? -17.952 -1.755 23.163 1.00 75.75 167 TYR A CA 1
ATOM 1250 C C . TYR A 1 167 ? -16.718 -1.105 22.540 1.00 75.75 167 TYR A C 1
ATOM 1252 O O . TYR A 1 167 ? -16.830 -0.254 21.653 1.00 75.75 167 TYR A O 1
ATOM 1260 N N . MET A 1 168 ? -15.552 -1.506 23.034 1.00 78.44 168 MET A N 1
ATOM 1261 C CA . MET A 1 168 ? -14.285 -1.262 22.360 1.00 78.44 168 MET A CA 1
ATOM 1262 C C . MET A 1 168 ? -14.048 -2.381 21.348 1.00 78.44 168 MET A C 1
ATOM 1264 O O . MET A 1 168 ? -14.246 -3.546 21.685 1.00 78.44 168 MET A O 1
ATOM 1268 N N . TYR A 1 169 ? -13.616 -2.023 20.144 1.00 82.75 169 TYR A N 1
ATOM 1269 C CA . TYR A 1 169 ? -13.208 -2.962 19.102 1.00 82.75 169 TYR A CA 1
ATOM 1270 C C . TYR A 1 169 ? -11.718 -2.774 18.829 1.00 82.75 169 TYR A C 1
ATOM 1272 O O . TYR A 1 169 ? -11.193 -1.664 18.947 1.00 82.75 169 TYR A O 1
ATOM 1280 N N . THR A 1 170 ? -11.026 -3.869 18.529 1.00 83.00 170 THR A N 1
ATOM 1281 C CA . THR A 1 170 ? -9.570 -3.895 18.305 1.00 83.00 170 THR A CA 1
ATOM 1282 C C . THR A 1 170 ? -9.215 -4.393 16.908 1.00 83.00 170 THR A C 1
ATOM 1284 O O . THR A 1 170 ? -8.055 -4.362 16.518 1.00 83.00 170 THR A O 1
ATOM 1287 N N . ASP A 1 171 ? -10.199 -4.842 16.146 1.00 86.38 171 ASP A N 1
ATOM 1288 C CA . ASP A 1 171 ? -10.095 -5.417 14.809 1.00 86.38 171 ASP A CA 1
ATOM 1289 C C . ASP A 1 171 ? -10.877 -4.596 13.774 1.00 86.38 171 ASP A C 1
ATOM 1291 O O . ASP A 1 171 ? -11.159 -5.065 12.669 1.00 86.38 171 ASP A O 1
ATOM 1295 N N . SER A 1 172 ? -11.216 -3.351 14.116 1.00 91.75 172 SER A N 1
ATOM 1296 C CA . SER A 1 172 ? -11.911 -2.440 13.219 1.00 91.75 172 SER A CA 1
ATOM 1297 C C . SER A 1 172 ? -11.068 -2.150 11.986 1.00 91.75 172 SER A C 1
ATOM 1299 O O . SER A 1 172 ? -9.829 -2.124 12.031 1.00 91.75 172 SER A O 1
ATOM 1301 N N . TYR A 1 173 ? -11.751 -1.902 10.873 1.00 95.19 173 TYR A N 1
ATOM 1302 C CA . TYR A 1 173 ? -11.098 -1.738 9.586 1.00 95.19 173 TYR A CA 1
ATOM 1303 C C . TYR A 1 173 ? -11.730 -0.647 8.735 1.00 95.19 173 TYR A C 1
ATOM 1305 O O . TYR A 1 173 ? -12.912 -0.311 8.858 1.00 95.19 173 TYR A O 1
ATOM 1313 N N . ILE A 1 174 ? -10.915 -0.136 7.819 1.00 97.12 174 ILE A N 1
ATOM 1314 C CA . ILE A 1 174 ? -11.328 0.724 6.715 1.00 97.12 174 ILE A CA 1
ATOM 1315 C C . ILE A 1 174 ? -10.732 0.148 5.440 1.00 97.12 174 ILE A C 1
ATOM 1317 O O . ILE A 1 174 ? -9.533 -0.125 5.379 1.00 97.12 174 ILE A O 1
ATOM 1321 N N . VAL A 1 175 ? -11.575 -0.023 4.430 1.00 96.31 175 VAL A N 1
ATOM 1322 C CA . VAL A 1 175 ? -11.221 -0.534 3.110 1.00 96.31 175 VAL A CA 1
ATOM 1323 C C . VAL A 1 175 ? -11.484 0.553 2.073 1.00 96.31 175 VAL A C 1
ATOM 1325 O O . VAL A 1 175 ? -12.544 1.177 2.068 1.00 96.31 175 VAL A O 1
ATOM 1328 N N . ALA A 1 176 ? -10.507 0.767 1.199 1.00 95.56 176 ALA A N 1
ATOM 1329 C CA . ALA A 1 176 ? -10.630 1.547 -0.022 1.00 95.56 176 ALA A CA 1
ATOM 1330 C C . ALA A 1 176 ? -10.646 0.584 -1.215 1.00 95.56 176 ALA A C 1
ATOM 1332 O O . ALA A 1 176 ? -9.616 -0.005 -1.553 1.00 95.56 176 ALA A O 1
ATOM 1333 N N . ASP A 1 177 ? -11.802 0.426 -1.849 1.00 93.62 177 ASP A N 1
ATOM 1334 C CA . ASP A 1 177 ? -11.971 -0.362 -3.064 1.00 93.62 177 ASP A CA 1
ATOM 1335 C C . ASP A 1 177 ? -11.733 0.527 -4.282 1.00 93.62 177 ASP A C 1
ATOM 1337 O O . ASP A 1 177 ? -12.538 1.397 -4.619 1.00 93.62 177 ASP A O 1
ATOM 1341 N N . VAL A 1 178 ? -10.594 0.322 -4.936 1.00 91.06 178 VAL A N 1
ATOM 1342 C CA . VAL A 1 178 ? -10.173 1.090 -6.107 1.00 91.06 178 VAL A CA 1
ATOM 1343 C C . VAL A 1 178 ? -10.640 0.375 -7.365 1.00 91.06 178 VAL A C 1
ATOM 1345 O O . VAL A 1 178 ? -10.274 -0.779 -7.597 1.00 91.06 178 VAL A O 1
ATOM 1348 N N . GLY A 1 179 ? -11.429 1.073 -8.180 1.00 87.25 179 GLY A N 1
ATOM 1349 C CA . GLY A 1 179 ? -11.967 0.551 -9.433 1.00 87.25 179 GLY A CA 1
ATOM 1350 C C . GLY A 1 179 ? -10.940 0.477 -10.568 1.00 87.25 179 GLY A C 1
ATOM 1351 O O . GLY A 1 179 ? -9.721 0.401 -10.364 1.00 87.25 179 GLY A O 1
ATOM 1352 N N . GLU A 1 180 ? -11.439 0.496 -11.803 1.00 83.44 180 GLU A N 1
ATOM 1353 C CA . GLU A 1 180 ? -10.588 0.476 -12.992 1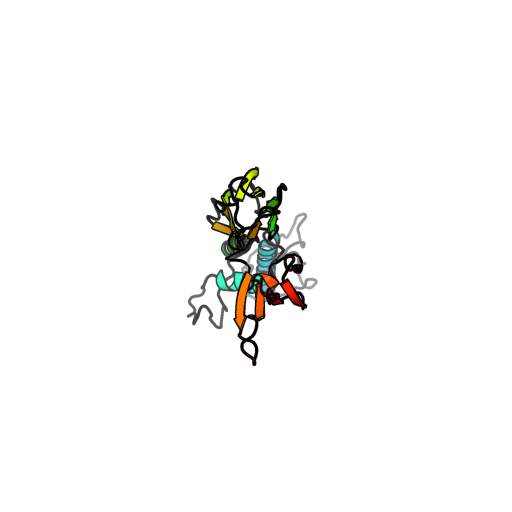.00 83.44 180 GLU A CA 1
ATOM 1354 C C . GLU A 1 180 ? -9.608 1.663 -13.015 1.00 83.44 180 GLU A C 1
ATOM 1356 O O . GLU A 1 180 ? -9.974 2.775 -12.628 1.00 83.44 180 GLU A O 1
ATOM 1361 N N . PRO A 1 181 ? -8.367 1.469 -13.498 1.00 81.19 181 PRO A N 1
ATOM 1362 C CA . PRO A 1 181 ? -7.837 0.258 -14.137 1.00 81.19 181 PRO A CA 1
ATOM 1363 C C . PRO A 1 181 ? -7.211 -0.760 -13.167 1.00 81.19 181 PRO A C 1
ATOM 1365 O O . PRO A 1 181 ? -6.737 -1.807 -13.608 1.00 81.19 181 PRO A O 1
ATOM 1368 N N . TYR A 1 182 ? -7.154 -0.473 -11.864 1.00 82.75 182 TYR A N 1
ATOM 1369 C CA . TYR A 1 182 ? -6.352 -1.272 -10.930 1.00 82.75 182 TYR A CA 1
ATOM 1370 C C . TYR A 1 182 ? -7.117 -2.426 -10.281 1.00 82.75 182 TYR A C 1
ATOM 1372 O O . TYR A 1 182 ? -6.494 -3.473 -10.052 1.00 82.75 182 TYR A O 1
ATOM 1380 N N . ASN A 1 183 ? -8.427 -2.249 -10.049 1.00 86.81 183 ASN A N 1
ATOM 1381 C CA . ASN A 1 183 ? -9.344 -3.234 -9.461 1.00 86.81 183 ASN A CA 1
ATOM 1382 C C . ASN A 1 183 ? -8.719 -3.927 -8.241 1.00 86.81 183 ASN A C 1
ATOM 1384 O O . ASN A 1 183 ? -8.395 -5.116 -8.270 1.00 86.81 183 ASN A O 1
ATOM 1388 N N . SER A 1 184 ? -8.462 -3.140 -7.199 1.00 88.25 184 SER A N 1
ATOM 1389 C CA . SER A 1 184 ? -7.698 -3.553 -6.018 1.00 88.25 184 SER A CA 1
ATOM 1390 C C . SER A 1 184 ? -8.261 -2.931 -4.748 1.00 88.25 184 SER A C 1
ATOM 1392 O O . SER A 1 184 ? -8.631 -1.760 -4.763 1.00 88.25 184 SER A O 1
ATOM 1394 N N . SER A 1 185 ? -8.230 -3.679 -3.649 1.00 91.75 185 SER A N 1
ATOM 1395 C CA . SER A 1 185 ? -8.674 -3.213 -2.334 1.00 91.75 185 SER A CA 1
ATOM 1396 C C . SER A 1 185 ? -7.475 -2.941 -1.430 1.00 91.75 185 SER A C 1
ATOM 1398 O O . SER A 1 185 ? -6.540 -3.742 -1.369 1.00 91.75 185 SER A O 1
ATOM 1400 N N . TYR A 1 186 ? -7.517 -1.822 -0.716 1.00 92.69 186 TYR A N 1
ATOM 1401 C CA . TYR A 1 186 ? -6.501 -1.423 0.256 1.00 92.69 186 TYR A CA 1
ATOM 1402 C C . TYR A 1 186 ? -7.146 -1.352 1.618 1.00 92.69 186 TYR A C 1
ATOM 1404 O O . TYR A 1 186 ? -8.219 -0.775 1.761 1.00 92.69 186 TYR A O 1
ATOM 1412 N N . GLU A 1 187 ? -6.487 -1.906 2.624 1.00 93.44 187 GLU A N 1
ATOM 1413 C CA . GLU A 1 187 ? -7.098 -2.052 3.933 1.00 93.44 187 GLU A CA 1
ATOM 1414 C C . GLU A 1 187 ? -6.207 -1.504 5.038 1.00 93.44 187 GLU A C 1
ATOM 1416 O O . GLU A 1 187 ? -4.999 -1.744 5.089 1.00 93.44 187 GLU A O 1
ATOM 1421 N N . ARG A 1 188 ? -6.842 -0.783 5.956 1.00 93.81 188 ARG A N 1
ATOM 1422 C CA . ARG A 1 188 ? -6.281 -0.361 7.226 1.00 93.81 188 ARG A CA 1
ATOM 1423 C C . ARG A 1 188 ? -7.007 -1.143 8.310 1.00 93.81 188 ARG A C 1
ATOM 1425 O O . ARG A 1 188 ? -8.133 -0.801 8.657 1.00 93.81 188 ARG A O 1
ATOM 1432 N N . LYS A 1 189 ? -6.357 -2.204 8.785 1.00 91.81 189 LYS A N 1
ATOM 1433 C CA . LYS A 1 189 ? -6.830 -3.084 9.862 1.00 91.81 189 LYS A CA 1
ATOM 1434 C C . LYS A 1 189 ? -6.350 -2.612 11.221 1.00 91.81 189 LYS A C 1
ATOM 1436 O O . LYS A 1 189 ? -5.575 -1.655 11.320 1.00 91.81 189 LYS A O 1
ATOM 1441 N N . ASP A 1 190 ? -6.768 -3.360 12.237 1.00 87.69 190 ASP A N 1
ATOM 1442 C CA . ASP A 1 190 ? -6.231 -3.280 13.589 1.00 87.69 190 ASP A CA 1
ATOM 1443 C C . ASP A 1 190 ? -6.458 -1.903 14.222 1.00 87.69 190 ASP A C 1
ATOM 1445 O O . ASP A 1 190 ? -5.721 -1.489 15.125 1.00 87.69 190 ASP A O 1
ATOM 1449 N N . ILE A 1 191 ? -7.488 -1.197 13.739 1.00 89.75 191 ILE A N 1
ATOM 1450 C CA . ILE A 1 191 ? -7.912 0.088 14.270 1.00 89.75 191 ILE A CA 1
ATOM 1451 C C . ILE A 1 191 ? -8.636 -0.181 15.584 1.00 89.75 191 ILE A C 1
ATOM 1453 O O . ILE A 1 191 ? -9.533 -1.015 15.669 1.00 89.75 191 ILE A O 1
ATOM 1457 N N . ILE A 1 192 ? -8.253 0.561 16.615 1.00 86.31 192 ILE A N 1
ATOM 1458 C CA . ILE A 1 192 ? -8.923 0.505 17.904 1.00 86.31 192 ILE A CA 1
ATOM 1459 C C . ILE A 1 192 ? -10.032 1.557 17.929 1.00 86.31 192 ILE A C 1
ATOM 1461 O O . ILE A 1 192 ? -9.751 2.759 17.858 1.00 86.31 192 ILE A O 1
ATOM 1465 N N . THR A 1 193 ? -11.285 1.134 18.084 1.00 86.75 193 THR A N 1
ATOM 1466 C CA . THR A 1 193 ? -12.420 2.050 18.258 1.00 86.75 193 THR A CA 1
ATOM 1467 C C . THR A 1 193 ? -12.973 1.951 19.671 1.00 86.75 193 THR A C 1
ATOM 1469 O O . THR A 1 193 ? -13.161 0.863 20.210 1.00 86.75 193 THR A O 1
ATOM 1472 N N . TRP A 1 194 ? -13.224 3.092 20.320 1.00 81.62 194 TRP A N 1
ATOM 1473 C CA . TRP A 1 194 ? -13.870 3.088 21.638 1.00 81.62 194 TRP A CA 1
ATOM 1474 C C . TRP A 1 194 ? -14.604 4.384 21.968 1.00 81.62 194 TRP A C 1
ATOM 1476 O O . TRP A 1 194 ? -14.250 5.486 21.536 1.00 81.62 194 TRP A O 1
ATOM 1486 N N . LYS A 1 195 ? -15.621 4.253 22.824 1.00 78.62 195 LYS A N 1
ATOM 1487 C CA . LYS A 1 195 ? -16.279 5.382 23.486 1.00 78.62 195 LYS A CA 1
ATOM 1488 C C . LYS A 1 195 ? -15.635 5.625 24.852 1.00 78.62 195 LYS A C 1
ATOM 1490 O O . LYS A 1 195 ? -15.452 4.689 25.633 1.00 78.62 195 LYS A O 1
ATOM 1495 N N . GLN A 1 196 ? -15.327 6.882 25.168 1.00 69.19 196 GLN A N 1
ATOM 1496 C CA . GLN A 1 196 ? -14.856 7.267 26.501 1.00 69.19 196 GLN A CA 1
ATOM 1497 C C . GLN A 1 196 ? -15.885 6.867 27.574 1.00 69.19 196 GLN A C 1
ATOM 1499 O O . GLN A 1 196 ? -17.084 7.079 27.392 1.00 69.19 196 GLN A O 1
ATOM 1504 N N . GLY A 1 197 ? -15.417 6.278 28.679 1.00 63.28 197 GLY A N 1
ATOM 1505 C CA . GLY A 1 197 ? -16.286 5.804 29.763 1.00 63.28 197 GLY A CA 1
ATOM 1506 C C . GLY A 1 197 ? -17.009 4.479 29.481 1.00 63.28 197 GLY A C 1
ATOM 1507 O O . GLY A 1 197 ? -17.983 4.171 30.162 1.00 63.28 197 GLY A O 1
ATOM 1508 N N . SER A 1 198 ? -16.574 3.697 28.486 1.00 62.31 198 SER A N 1
ATOM 1509 C CA . SER A 1 198 ? -17.093 2.336 28.274 1.00 62.31 198 SER A CA 1
ATOM 1510 C C . SER A 1 198 ? -16.648 1.408 29.409 1.00 62.31 198 SER A C 1
ATOM 1512 O O . SER A 1 198 ? -15.460 1.306 29.693 1.00 62.31 198 SER A O 1
ATOM 1514 N N . ILE A 1 199 ? -17.610 0.738 30.050 1.00 55.72 199 ILE A N 1
ATOM 1515 C CA . ILE A 1 199 ? -17.411 -0.074 31.269 1.00 55.72 199 ILE A CA 1
ATOM 1516 C C . ILE A 1 199 ? -17.458 -1.592 31.031 1.00 55.72 199 ILE A C 1
ATOM 1518 O O . ILE A 1 199 ? -17.223 -2.365 31.953 1.00 55.72 199 ILE A O 1
ATOM 1522 N N . ARG A 1 200 ? -17.782 -2.048 29.813 1.00 57.41 200 ARG A N 1
ATOM 1523 C CA . ARG A 1 200 ? -17.786 -3.479 29.468 1.00 57.41 200 ARG A CA 1
ATOM 1524 C C . ARG A 1 200 ? -16.450 -3.843 28.826 1.00 57.41 200 ARG A C 1
ATOM 1526 O O . ARG A 1 200 ? -16.295 -3.757 27.614 1.00 57.41 200 ARG A O 1
ATOM 1533 N N . THR A 1 201 ? -15.495 -4.185 29.686 1.00 54.97 201 THR A N 1
ATOM 1534 C CA . THR A 1 201 ? -14.082 -4.463 29.381 1.00 54.97 201 THR A CA 1
ATOM 1535 C C . THR A 1 201 ? -13.720 -5.942 29.528 1.00 54.97 201 THR A C 1
ATOM 1537 O O . THR A 1 201 ? -12.538 -6.268 29.584 1.00 54.97 201 THR A O 1
ATOM 1540 N N . THR A 1 202 ? -14.704 -6.848 29.596 1.00 51.97 202 THR A N 1
ATOM 1541 C CA . THR A 1 202 ? -14.468 -8.290 29.818 1.00 51.97 202 THR A CA 1
ATOM 1542 C C . THR A 1 202 ? -13.580 -8.941 28.751 1.00 51.97 202 THR A C 1
ATOM 1544 O O . THR A 1 202 ? -13.076 -10.032 28.979 1.00 51.97 202 THR A O 1
ATOM 1547 N N . ASP A 1 203 ? -13.342 -8.262 27.625 1.00 58.53 203 ASP A N 1
ATOM 1548 C CA . ASP A 1 203 ? -12.401 -8.674 26.576 1.00 58.53 203 ASP A CA 1
ATOM 1549 C C . ASP A 1 203 ? -11.092 -7.867 26.518 1.00 58.53 203 ASP A C 1
ATOM 1551 O O . ASP A 1 203 ? -10.268 -8.110 25.642 1.00 58.53 203 ASP A O 1
ATOM 1555 N N . LEU A 1 204 ? -10.866 -6.924 27.437 1.00 69.88 204 LEU A N 1
ATOM 1556 C CA . LEU A 1 204 ? -9.663 -6.083 27.463 1.00 69.88 204 LEU A CA 1
ATOM 1557 C C . LEU A 1 204 ? -8.690 -6.451 28.572 1.00 69.88 204 LEU A C 1
ATOM 1559 O O . LEU A 1 204 ? -7.499 -6.208 28.412 1.00 69.88 204 LEU A O 1
ATOM 1563 N N . ILE A 1 205 ? -9.190 -6.969 29.694 1.00 76.44 205 ILE A N 1
ATOM 1564 C CA . ILE A 1 205 ? -8.384 -7.253 30.880 1.00 76.44 205 ILE A CA 1
ATOM 1565 C C . ILE A 1 205 ? -8.553 -8.726 31.235 1.00 76.44 205 ILE A C 1
ATOM 1567 O O . ILE A 1 205 ? -9.652 -9.155 31.586 1.00 76.44 205 ILE A O 1
ATOM 1571 N N . ASP A 1 206 ? -7.459 -9.478 31.182 1.00 78.62 206 ASP A N 1
ATOM 1572 C CA . ASP A 1 206 ? -7.404 -10.812 31.764 1.00 78.62 206 ASP A CA 1
ATOM 1573 C C . ASP A 1 206 ? -7.197 -10.668 33.269 1.00 78.62 206 ASP A C 1
ATOM 1575 O O . ASP A 1 206 ? -6.223 -10.057 33.720 1.00 78.62 206 ASP A O 1
ATOM 1579 N N . ILE A 1 207 ? -8.121 -11.232 34.047 1.00 82.88 207 ILE A N 1
ATOM 1580 C CA . ILE A 1 207 ? -8.010 -11.311 35.502 1.00 82.88 207 ILE A CA 1
ATOM 1581 C C . ILE A 1 207 ? -7.808 -12.771 35.879 1.00 82.88 207 ILE A C 1
ATOM 1583 O O . ILE A 1 207 ? -8.650 -13.621 35.596 1.00 82.88 207 ILE A O 1
ATOM 1587 N N . SER A 1 208 ? -6.693 -13.054 36.540 1.00 85.44 208 SER A N 1
ATOM 1588 C CA . SER A 1 208 ? -6.413 -14.357 37.136 1.00 85.44 208 SER A CA 1
ATOM 1589 C C . SER A 1 208 ? -6.326 -14.225 38.649 1.00 85.44 208 SER A C 1
ATOM 1591 O O . SER A 1 208 ? -5.910 -13.191 39.171 1.00 85.44 208 SER A O 1
ATOM 1593 N N . SER A 1 209 ? -6.737 -15.269 39.361 1.00 83.25 209 SER A N 1
ATOM 1594 C CA . SER A 1 209 ? -6.641 -15.340 40.816 1.00 83.25 209 SER A CA 1
ATOM 1595 C C . SER A 1 209 ? -5.706 -16.470 41.216 1.00 83.25 209 SER A C 1
ATOM 1597 O O . SER A 1 209 ? -5.850 -17.588 40.718 1.00 83.25 209 SER A O 1
ATOM 1599 N N . SER A 1 210 ? -4.808 -16.208 42.156 1.00 74.00 210 SER A N 1
ATOM 1600 C CA . SER A 1 210 ? -4.048 -17.242 42.853 1.00 74.00 210 SER A CA 1
ATOM 1601 C C . SER A 1 210 ? -4.429 -17.239 44.334 1.00 74.00 210 SER A C 1
ATOM 1603 O O . SER A 1 210 ? -4.588 -16.153 44.906 1.00 74.00 210 SER A O 1
ATOM 1605 N N . PRO A 1 211 ? -4.544 -18.410 44.983 1.00 66.44 211 PRO A N 1
ATOM 1606 C CA . PRO A 1 211 ? -4.502 -18.468 46.439 1.00 66.44 211 PRO A CA 1
ATOM 1607 C C . PRO A 1 211 ? -3.197 -17.825 46.922 1.00 66.44 211 PRO A C 1
ATOM 1609 O O . PRO A 1 211 ? -2.174 -17.939 46.239 1.00 66.44 211 PRO A O 1
ATOM 1612 N N . ASP A 1 212 ? -3.215 -17.146 48.066 1.00 63.91 212 ASP A N 1
ATOM 1613 C CA . ASP A 1 212 ? -1.959 -16.931 48.780 1.00 63.91 212 ASP A CA 1
ATOM 1614 C C . ASP A 1 212 ? -1.468 -18.269 49.376 1.00 63.91 212 ASP A C 1
ATOM 1616 O O . ASP A 1 212 ? -2.219 -19.248 49.449 1.00 63.91 212 ASP A O 1
ATOM 1620 N N . ASP A 1 213 ? -0.201 -18.334 49.794 1.00 59.75 213 ASP A N 1
ATOM 1621 C CA . ASP A 1 213 ? 0.413 -19.546 50.368 1.00 59.75 213 ASP A CA 1
ATOM 1622 C C . ASP A 1 213 ? -0.273 -20.030 51.673 1.00 59.75 213 ASP A C 1
ATOM 1624 O O . ASP A 1 213 ? 0.107 -21.066 52.223 1.00 59.75 213 ASP A O 1
ATOM 1628 N N . TYR A 1 214 ? -1.283 -19.303 52.178 1.00 59.78 214 TYR A N 1
ATOM 1629 C CA . TYR A 1 214 ? -1.903 -19.489 53.493 1.00 59.78 214 TYR A CA 1
ATOM 1630 C C . TYR A 1 214 ? -3.443 -19.600 53.470 1.00 59.78 214 TYR A C 1
ATOM 1632 O O . TYR A 1 214 ? -4.059 -19.721 54.530 1.00 59.78 214 TYR A O 1
ATOM 1640 N N . GLY A 1 215 ? -4.082 -19.617 52.295 1.00 60.84 215 GLY A N 1
ATOM 1641 C CA . GLY A 1 215 ? -5.533 -19.781 52.153 1.00 60.84 215 GLY A CA 1
ATOM 1642 C C . GLY A 1 215 ? -6.383 -18.575 52.588 1.00 60.84 215 GLY A C 1
ATOM 1643 O O . GLY A 1 215 ? -7.562 -18.759 52.890 1.00 60.84 215 GLY A O 1
ATOM 1644 N N . GLN A 1 216 ? -5.813 -17.367 52.635 1.00 62.69 216 GLN A N 1
ATOM 1645 C CA . GLN A 1 216 ? -6.505 -16.087 52.874 1.00 62.69 216 GLN A CA 1
ATOM 1646 C C . GLN A 1 216 ? -6.460 -15.221 51.580 1.00 62.69 216 GLN A C 1
ATOM 1648 O O . GLN A 1 216 ? -6.036 -15.744 50.547 1.00 62.69 216 GLN A O 1
ATOM 1653 N N . PRO A 1 217 ? -7.110 -14.031 51.515 1.00 62.97 217 PRO A N 1
ATOM 1654 C CA . PRO A 1 217 ? -7.938 -13.617 50.375 1.00 62.97 217 PRO A CA 1
ATOM 1655 C C . PRO A 1 217 ? -7.236 -13.711 49.018 1.00 62.97 217 PRO A C 1
ATOM 1657 O O . PRO A 1 217 ? -6.077 -13.331 48.869 1.00 62.97 217 PRO A O 1
ATOM 1660 N N . TYR A 1 218 ? -7.987 -14.175 48.012 1.00 69.31 218 TYR A N 1
ATOM 1661 C CA . TYR A 1 218 ? -7.519 -14.329 46.635 1.00 69.31 218 TYR A CA 1
ATOM 1662 C C . TYR A 1 218 ? -6.704 -13.111 46.184 1.00 69.31 218 TYR A C 1
ATOM 1664 O O . TYR A 1 218 ? -7.199 -11.979 46.172 1.00 69.31 218 TYR A O 1
ATOM 1672 N N . ARG A 1 219 ? -5.451 -13.356 45.788 1.00 83.69 219 ARG A N 1
ATOM 1673 C CA . ARG A 1 219 ? -4.642 -12.362 45.091 1.00 83.69 219 ARG A CA 1
ATOM 1674 C C . ARG A 1 219 ? -5.062 -12.370 43.635 1.00 83.69 219 ARG A C 1
ATOM 1676 O O . ARG A 1 219 ? -5.016 -13.408 42.974 1.00 83.69 219 ARG A O 1
ATOM 1683 N N . TYR A 1 220 ? -5.437 -11.206 43.133 1.00 86.56 220 TYR A N 1
ATOM 1684 C CA . TYR A 1 220 ? -5.831 -11.019 41.749 1.00 86.56 220 TYR A CA 1
ATOM 1685 C C . TYR A 1 220 ? -4.697 -10.363 40.975 1.00 86.56 220 TYR A C 1
ATOM 1687 O O . TYR A 1 220 ? -4.076 -9.408 41.441 1.00 86.56 220 TYR A O 1
ATOM 1695 N N . THR A 1 221 ? -4.440 -10.878 39.781 1.00 87.31 221 THR A N 1
ATOM 1696 C CA . THR A 1 221 ? -3.574 -10.265 38.779 1.00 87.31 221 THR A CA 1
ATOM 1697 C C . THR A 1 221 ? -4.445 -9.830 37.616 1.00 87.31 221 THR A C 1
ATOM 1699 O O . THR A 1 221 ? -5.115 -10.671 37.021 1.00 87.31 221 THR A O 1
ATOM 1702 N N . ALA A 1 222 ? -4.427 -8.539 37.297 1.00 87.19 222 ALA A N 1
ATOM 1703 C CA . ALA A 1 222 ? -5.096 -7.986 36.128 1.00 87.19 222 ALA A CA 1
ATOM 1704 C C . ALA A 1 222 ? -4.060 -7.441 35.142 1.00 87.19 222 ALA A C 1
ATOM 1706 O O . ALA A 1 222 ? -3.157 -6.703 35.532 1.00 87.19 222 ALA A O 1
ATOM 1707 N N . GLN A 1 223 ? -4.199 -7.795 33.870 1.00 85.75 223 GLN A N 1
ATOM 1708 C CA . GLN A 1 223 ? -3.335 -7.333 32.783 1.00 85.75 223 GLN A CA 1
ATOM 1709 C C . GLN A 1 223 ? -4.156 -7.122 31.514 1.00 85.75 223 GLN A C 1
ATOM 1711 O O . GLN A 1 223 ? -5.222 -7.717 31.369 1.00 85.75 223 GLN A O 1
ATOM 1716 N N . LEU A 1 224 ? -3.680 -6.285 30.590 1.00 79.81 224 LEU A N 1
ATOM 1717 C CA . LEU A 1 224 ? -4.335 -6.166 29.287 1.00 79.81 224 LEU A CA 1
ATOM 1718 C C . LEU A 1 224 ? -4.231 -7.486 28.511 1.00 79.81 224 LEU A C 1
ATOM 1720 O O . LEU A 1 224 ? -3.198 -8.151 28.539 1.00 79.81 224 LEU A O 1
ATOM 1724 N N . LYS A 1 225 ? -5.303 -7.858 27.812 1.00 74.88 225 LYS A N 1
ATOM 1725 C CA . LYS A 1 225 ? -5.402 -9.111 27.061 1.00 74.88 225 LYS A CA 1
ATOM 1726 C C . LYS A 1 225 ? -4.493 -9.085 25.828 1.00 74.88 225 LYS A C 1
ATOM 1728 O O . LYS A 1 225 ? -4.541 -8.152 25.026 1.00 74.88 225 LYS A O 1
ATOM 1733 N N . GLY A 1 226 ? -3.703 -10.141 25.647 1.00 71.69 226 GLY A N 1
ATOM 1734 C CA . GLY A 1 226 ? -2.883 -10.344 24.450 1.00 71.69 226 GLY A CA 1
ATOM 1735 C C . GLY A 1 226 ? -1.898 -9.203 24.169 1.00 71.69 226 GLY A C 1
ATOM 1736 O O . GLY A 1 226 ? -1.119 -8.805 25.030 1.00 71.69 226 GLY A O 1
ATOM 1737 N N . ASP A 1 227 ? -1.917 -8.691 22.940 1.00 70.44 227 ASP A N 1
ATOM 1738 C CA . ASP A 1 227 ? -1.014 -7.646 22.456 1.00 70.44 227 ASP A CA 1
ATOM 1739 C C . ASP A 1 227 ? -1.559 -6.218 22.641 1.00 70.44 227 ASP A C 1
ATOM 1741 O O . ASP A 1 227 ? -0.895 -5.256 22.247 1.00 70.44 227 ASP A O 1
ATOM 1745 N N . LEU A 1 228 ? -2.730 -6.054 23.275 1.00 71.25 228 LEU A N 1
ATOM 1746 C CA . LEU A 1 228 ? -3.377 -4.751 23.484 1.00 71.25 228 LEU A CA 1
ATOM 1747 C C . LEU A 1 228 ? -2.441 -3.731 24.127 1.00 71.25 228 LEU A C 1
ATOM 1749 O O . LEU A 1 228 ? -2.422 -2.571 23.720 1.00 71.25 228 LEU A O 1
ATOM 1753 N N . LEU A 1 229 ? -1.618 -4.171 25.079 1.00 70.25 229 LEU A N 1
ATOM 1754 C CA . LEU A 1 229 ? -0.618 -3.337 25.741 1.00 70.25 229 LEU A CA 1
ATOM 1755 C C . LEU A 1 229 ? 0.327 -2.632 24.752 1.00 70.25 229 LEU A C 1
ATOM 1757 O O . LEU A 1 229 ? 0.680 -1.475 24.966 1.00 70.25 229 LEU A O 1
ATOM 1761 N N . TYR A 1 230 ? 0.706 -3.303 23.664 1.00 70.25 230 TYR A N 1
ATOM 1762 C CA . TYR A 1 230 ? 1.636 -2.781 22.656 1.00 70.25 230 TYR A CA 1
ATOM 1763 C C . TYR A 1 230 ? 0.949 -1.950 21.572 1.00 70.25 230 TYR A C 1
ATOM 1765 O O . TYR A 1 230 ? 1.616 -1.326 20.748 1.00 70.25 230 TYR A O 1
ATOM 1773 N N . ARG A 1 231 ? -0.384 -1.951 21.559 1.00 67.88 231 ARG A N 1
ATOM 1774 C CA . ARG A 1 231 ? -1.202 -1.300 20.533 1.00 67.88 231 ARG A CA 1
ATOM 1775 C C . ARG A 1 231 ? -1.859 -0.018 21.026 1.00 67.88 231 ARG A C 1
ATOM 1777 O O . ARG A 1 231 ? -2.337 0.773 20.213 1.00 67.88 231 ARG A O 1
ATOM 1784 N N . LEU A 1 232 ? -1.888 0.204 22.340 1.00 68.94 232 LEU A N 1
ATOM 1785 C CA . LEU A 1 232 ? -2.434 1.429 22.904 1.00 68.94 232 LEU A CA 1
ATOM 1786 C C . LEU A 1 232 ? -1.531 2.634 22.588 1.00 68.94 232 LEU A C 1
ATOM 1788 O O . LEU A 1 232 ? -0.313 2.561 22.742 1.00 68.94 232 LEU A O 1
ATOM 1792 N N . PRO A 1 233 ? -2.118 3.786 22.218 1.00 61.16 233 PRO A N 1
ATOM 1793 C CA . PRO A 1 233 ? -1.360 5.005 21.928 1.00 61.16 233 PRO A CA 1
ATOM 1794 C C . PRO A 1 233 ? -0.695 5.619 23.174 1.00 61.16 233 PRO A C 1
ATOM 1796 O O . PRO A 1 233 ? 0.154 6.500 23.053 1.00 61.16 233 PRO A O 1
ATOM 1799 N N . ARG A 1 234 ? -1.087 5.182 24.376 1.00 69.12 234 ARG A N 1
ATOM 1800 C CA . ARG A 1 234 ? -0.500 5.569 25.662 1.00 69.12 234 ARG A CA 1
ATOM 1801 C C . ARG A 1 234 ? -0.537 4.370 26.605 1.00 69.12 234 ARG A C 1
ATOM 1803 O O . ARG A 1 234 ? -1.484 3.586 26.553 1.00 69.12 234 ARG A O 1
ATOM 1810 N N . ALA A 1 235 ? 0.460 4.273 27.485 1.00 71.44 235 ALA A N 1
ATOM 1811 C CA . ALA A 1 235 ? 0.454 3.296 28.567 1.00 71.44 235 ALA A CA 1
ATOM 1812 C C . ALA A 1 235 ? -0.840 3.417 29.400 1.00 71.44 235 ALA A C 1
ATOM 1814 O O . ALA A 1 235 ? -1.259 4.542 29.704 1.00 71.44 235 ALA A O 1
ATOM 1815 N N . PRO A 1 236 ? -1.485 2.293 29.746 1.00 73.94 236 PRO A N 1
ATOM 1816 C CA . PRO A 1 236 ? -2.697 2.311 30.547 1.00 73.94 236 PRO A CA 1
ATOM 1817 C C . PRO A 1 236 ? -2.399 2.825 31.959 1.00 73.94 236 PRO A C 1
ATOM 1819 O O . PRO A 1 236 ? -1.360 2.532 32.550 1.00 73.94 236 PRO A O 1
ATOM 1822 N N . GLU A 1 237 ? -3.342 3.580 32.511 1.00 82.31 237 GLU A N 1
ATOM 1823 C CA . GLU A 1 237 ? -3.337 3.934 33.926 1.00 82.31 237 GLU A CA 1
ATOM 1824 C C . GLU A 1 237 ? -4.260 2.977 34.668 1.00 82.31 237 GLU A C 1
ATOM 1826 O O . GLU A 1 237 ? -5.411 2.771 34.279 1.00 82.31 237 GLU A O 1
ATOM 1831 N N . TRP A 1 238 ? -3.740 2.386 35.737 1.00 82.94 238 TRP A N 1
ATOM 1832 C CA . TRP A 1 238 ? -4.451 1.389 36.518 1.00 82.94 238 TRP A CA 1
ATOM 1833 C C . TRP A 1 238 ? -4.879 1.959 37.862 1.00 82.94 238 TRP A C 1
ATOM 1835 O O . TRP A 1 238 ? -4.110 2.635 38.545 1.00 82.94 238 TRP A O 1
ATOM 1845 N N . SER A 1 239 ? -6.099 1.634 38.267 1.00 83.38 239 SER A N 1
ATOM 1846 C CA . SER A 1 239 ? -6.610 1.902 39.604 1.00 83.38 239 SER A CA 1
ATOM 1847 C C . SER A 1 239 ? -7.512 0.755 40.043 1.00 83.38 239 SER A C 1
ATOM 1849 O O . SER A 1 239 ? -8.060 0.022 39.219 1.00 83.38 239 SER A O 1
ATOM 1851 N N . VAL A 1 240 ? -7.642 0.585 41.355 1.00 84.75 240 VAL A N 1
ATOM 1852 C CA . VAL A 1 240 ? -8.552 -0.389 41.961 1.00 84.75 240 VAL A CA 1
ATOM 1853 C C . VAL A 1 240 ? -9.648 0.350 42.719 1.00 84.75 240 VAL A C 1
ATOM 1855 O O . VAL A 1 240 ? -9.433 1.454 43.223 1.00 84.75 240 VAL A O 1
ATOM 1858 N N . SER A 1 241 ? -10.846 -0.231 42.760 1.00 82.62 241 SER A N 1
ATOM 1859 C CA . SER A 1 241 ? -11.981 0.348 43.480 1.00 82.62 241 SER A CA 1
ATOM 1860 C C . SER A 1 241 ? -11.746 0.370 44.995 1.00 82.62 241 SER A C 1
ATOM 1862 O O . SER A 1 241 ? -10.950 -0.403 45.528 1.00 82.62 241 SER A O 1
ATOM 1864 N N . ALA A 1 242 ? -12.477 1.238 45.700 1.00 80.44 242 ALA A N 1
ATOM 1865 C CA . ALA A 1 242 ? -12.453 1.283 47.160 1.00 80.44 242 ALA A CA 1
ATOM 1866 C C . ALA A 1 242 ? -12.801 -0.097 47.759 1.00 80.44 242 ALA A C 1
ATOM 1868 O O . ALA A 1 242 ? -13.773 -0.722 47.338 1.00 80.44 242 ALA A O 1
ATOM 1869 N N . GLY A 1 243 ? -12.000 -0.564 48.723 1.00 78.88 243 GLY A N 1
ATOM 1870 C C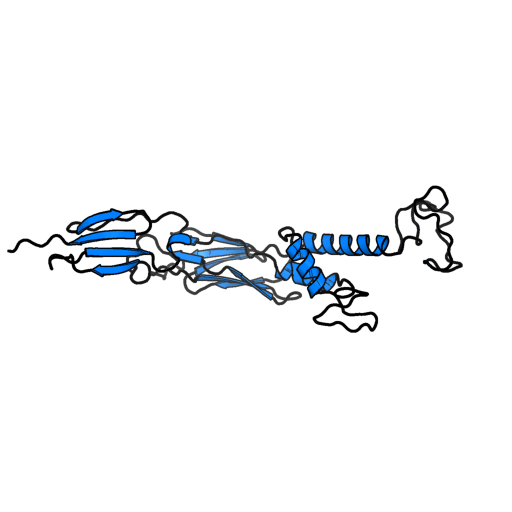A . GLY A 1 243 ? -12.114 -1.904 49.325 1.00 78.88 243 GLY A CA 1
ATOM 1871 C C . GLY A 1 243 ? -11.143 -2.952 48.760 1.00 78.88 243 GLY A C 1
ATOM 1872 O O . GLY A 1 243 ? -11.055 -4.054 49.301 1.00 78.88 243 GLY A O 1
ATOM 1873 N N . LEU A 1 244 ? -10.388 -2.607 47.714 1.00 85.69 244 LEU A N 1
ATOM 1874 C CA . LEU A 1 244 ? -9.275 -3.402 47.196 1.00 85.69 244 LEU A CA 1
ATOM 1875 C C . LEU A 1 244 ? -7.944 -2.731 47.542 1.00 85.69 244 LEU A C 1
ATOM 1877 O O . LEU A 1 244 ? -7.846 -1.503 47.550 1.00 85.69 244 LEU A O 1
ATOM 1881 N N . ASN A 1 245 ? -6.916 -3.536 47.796 1.00 87.25 245 ASN A N 1
ATOM 1882 C CA . ASN A 1 245 ? -5.579 -3.052 48.110 1.00 87.25 245 ASN A CA 1
ATOM 1883 C C . ASN A 1 245 ? -4.633 -3.325 46.935 1.00 87.25 245 ASN A C 1
ATOM 1885 O O . ASN A 1 245 ? -4.460 -4.476 46.538 1.00 87.25 245 ASN A O 1
ATOM 1889 N N . LEU A 1 246 ? -4.063 -2.271 46.342 1.00 89.12 246 LEU A N 1
ATOM 1890 C CA . LEU A 1 246 ? -3.121 -2.384 45.225 1.00 89.12 246 LEU A CA 1
ATOM 1891 C C . LEU A 1 246 ? -1.730 -2.734 45.766 1.00 89.12 246 LEU A C 1
ATOM 1893 O O . LEU A 1 246 ? -1.107 -1.929 46.450 1.00 89.12 246 LEU A O 1
ATOM 1897 N N . GLU A 1 247 ? -1.227 -3.914 45.419 1.00 88.69 247 GLU A N 1
ATOM 1898 C CA . GLU A 1 247 ? 0.065 -4.422 45.898 1.00 88.69 247 GLU A CA 1
ATOM 1899 C C . GLU A 1 247 ? 1.204 -4.153 44.909 1.00 88.69 247 GLU A C 1
ATOM 1901 O O . GLU A 1 247 ? 2.362 -4.016 45.299 1.00 88.69 247 GLU A O 1
ATOM 1906 N N . PHE A 1 248 ? 0.889 -4.110 43.612 1.00 87.81 248 PHE A N 1
ATOM 1907 C CA . PHE A 1 248 ? 1.877 -3.973 42.548 1.00 87.81 248 PHE A CA 1
ATOM 1908 C C . PHE A 1 248 ? 1.268 -3.315 41.314 1.00 87.81 248 PHE A C 1
ATOM 1910 O O . PHE A 1 248 ? 0.125 -3.603 40.955 1.00 87.81 248 PHE A O 1
ATOM 1917 N N . ASN A 1 249 ? 2.060 -2.480 40.647 1.00 90.06 249 ASN A N 1
ATOM 1918 C CA . ASN A 1 249 ? 1.742 -1.878 39.360 1.00 90.06 249 ASN A CA 1
ATOM 1919 C C . ASN A 1 249 ? 3.049 -1.567 38.621 1.00 90.06 249 ASN A C 1
ATOM 1921 O O . ASN A 1 249 ? 3.843 -0.760 39.102 1.00 90.06 249 ASN A O 1
ATOM 1925 N N . ASP A 1 250 ? 3.267 -2.193 37.468 1.00 84.75 250 ASP A N 1
ATOM 1926 C CA . ASP A 1 250 ? 4.408 -1.910 36.583 1.00 84.75 250 ASP A CA 1
ATOM 1927 C C . ASP A 1 250 ? 3.995 -1.220 35.271 1.00 84.75 250 ASP A C 1
ATOM 1929 O O . ASP A 1 250 ? 4.795 -1.089 34.346 1.00 84.75 250 ASP A O 1
ATOM 1933 N N . GLY A 1 251 ? 2.737 -0.780 35.183 1.00 78.50 251 GLY A N 1
ATOM 1934 C CA . GLY A 1 251 ? 2.126 -0.195 33.991 1.00 78.50 251 GLY A CA 1
ATOM 1935 C C . GLY A 1 251 ? 1.603 -1.222 32.985 1.00 78.50 251 GLY A C 1
ATOM 1936 O O . GLY A 1 251 ? 0.718 -0.897 32.196 1.00 78.50 251 GLY A O 1
ATOM 1937 N N . THR A 1 252 ? 2.075 -2.467 33.025 1.00 78.19 252 THR A N 1
ATOM 1938 C CA . THR A 1 252 ? 1.632 -3.549 32.129 1.00 78.19 252 THR A CA 1
ATOM 1939 C C . THR A 1 252 ? 0.591 -4.449 32.786 1.00 78.19 252 THR A C 1
ATOM 1941 O O . THR A 1 252 ? -0.344 -4.915 32.130 1.00 78.19 252 THR A O 1
ATOM 1944 N N . MET A 1 253 ? 0.714 -4.618 34.100 1.00 85.88 253 MET A N 1
ATOM 1945 C CA . MET A 1 253 ? -0.190 -5.381 34.939 1.00 85.88 253 MET A CA 1
ATOM 1946 C C . MET A 1 253 ? -0.284 -4.775 36.343 1.00 85.88 253 MET A C 1
ATOM 1948 O O . MET A 1 253 ? 0.626 -4.090 36.820 1.00 85.88 253 MET A O 1
ATOM 1952 N N . ILE A 1 254 ? -1.372 -5.092 37.039 1.00 89.44 254 ILE A N 1
ATOM 1953 C CA . ILE A 1 254 ? -1.532 -4.826 38.468 1.00 89.44 254 ILE A CA 1
ATOM 1954 C C . ILE A 1 254 ? -1.783 -6.105 39.253 1.00 89.44 254 ILE A C 1
ATOM 1956 O O . ILE A 1 254 ? -2.396 -7.049 38.752 1.00 89.44 254 ILE A O 1
ATOM 1960 N N . ARG A 1 255 ? -1.347 -6.117 40.516 1.00 89.12 255 ARG A N 1
ATOM 1961 C CA . ARG A 1 255 ? -1.804 -7.094 41.513 1.00 89.12 255 ARG A CA 1
ATOM 1962 C C . ARG A 1 255 ? -2.511 -6.398 42.653 1.00 89.12 255 ARG A C 1
ATOM 1964 O O . ARG A 1 255 ? -2.044 -5.364 43.129 1.00 89.12 255 ARG A O 1
ATOM 1971 N N . PHE A 1 256 ? -3.620 -6.981 43.081 1.00 89.38 256 PHE A N 1
ATOM 1972 C CA . PHE A 1 256 ? -4.423 -6.461 44.174 1.00 89.38 256 PHE A CA 1
ATOM 1973 C C . PHE A 1 256 ? -5.091 -7.581 44.966 1.00 89.38 256 PHE A C 1
ATOM 1975 O O . PHE A 1 256 ? -5.318 -8.680 44.458 1.00 89.38 256 PHE A O 1
ATOM 1982 N N . THR A 1 257 ? -5.418 -7.287 46.215 1.00 86.94 257 THR A N 1
ATOM 1983 C CA . THR A 1 257 ? -6.140 -8.180 47.123 1.00 86.94 257 THR A CA 1
ATOM 1984 C C . THR A 1 257 ? -7.471 -7.550 47.518 1.00 86.94 257 THR A C 1
ATOM 1986 O O . THR A 1 257 ? -7.619 -6.325 47.536 1.00 86.94 257 THR A O 1
ATOM 1989 N N . SER A 1 258 ? -8.479 -8.380 47.793 1.00 76.56 258 SER A N 1
ATOM 1990 C CA . SER A 1 258 ? -9.692 -7.901 48.457 1.00 76.56 258 SER A CA 1
ATOM 1991 C C . SER A 1 258 ? -9.415 -7.758 49.943 1.00 76.56 258 SER A C 1
ATOM 1993 O O . SER A 1 258 ? -8.898 -8.700 50.545 1.00 76.56 258 SER A O 1
ATOM 1995 N N . ASN A 1 259 ? -9.815 -6.641 50.550 1.00 66.12 259 ASN A N 1
ATOM 1996 C CA . ASN A 1 259 ? -9.876 -6.589 52.004 1.00 66.12 259 ASN A CA 1
ATOM 1997 C C . ASN A 1 259 ? -10.819 -7.709 52.461 1.00 66.12 259 ASN A C 1
ATOM 1999 O O . ASN A 1 259 ? -11.964 -7.774 52.007 1.00 66.12 259 ASN A O 1
ATOM 2003 N N . SER A 1 260 ? -10.343 -8.611 53.321 1.00 54.38 260 SER A N 1
ATOM 2004 C CA . SER A 1 260 ? -11.256 -9.455 54.081 1.00 54.38 260 SER A CA 1
ATOM 2005 C C . SER A 1 260 ? -12.194 -8.503 54.813 1.00 54.38 260 SER A C 1
ATOM 2007 O O . SER A 1 260 ? -11.728 -7.660 55.581 1.00 54.38 260 SER A O 1
ATOM 2009 N N . LEU A 1 261 ? -13.496 -8.587 54.543 1.00 48.72 261 LEU A N 1
ATOM 2010 C CA . LEU A 1 261 ? -14.475 -8.076 55.490 1.00 48.72 261 LEU A CA 1
ATOM 2011 C C . LEU A 1 261 ? -14.212 -8.860 56.780 1.00 48.72 261 LEU A C 1
ATOM 2013 O O . LEU A 1 261 ? -14.571 -10.034 56.874 1.00 48.72 261 LEU A O 1
ATOM 2017 N N . GLU A 1 262 ? -13.476 -8.263 57.718 1.00 42.78 262 GLU A N 1
ATOM 2018 C CA . GLU A 1 262 ? -13.519 -8.714 59.101 1.00 42.78 262 GLU A CA 1
ATOM 2019 C C . GLU A 1 262 ? -14.994 -8.684 59.504 1.00 42.78 262 GLU A C 1
ATOM 2021 O O . GLU A 1 262 ? -15.689 -7.701 59.243 1.00 42.78 262 GLU A O 1
ATOM 2026 N N . GLY A 1 263 ? -15.476 -9.826 59.992 1.00 42.34 263 GLY A N 1
ATOM 2027 C CA . GLY A 1 263 ? -16.896 -10.140 60.077 1.00 42.34 263 GLY A CA 1
ATOM 2028 C C . GLY A 1 263 ? -17.747 -9.091 60.792 1.00 42.34 263 GLY A C 1
ATOM 2029 O O . GLY A 1 263 ? -17.363 -8.564 61.837 1.00 42.34 263 GLY A O 1
ATOM 2030 N N . GLU A 1 264 ? -18.937 -8.873 60.232 1.00 32.31 264 GLU A N 1
ATOM 2031 C CA . GLU A 1 264 ? -20.145 -8.587 61.014 1.00 32.31 264 GLU A CA 1
ATOM 2032 C C . GLU A 1 264 ? -20.799 -9.902 61.456 1.00 32.31 264 GLU A C 1
ATOM 2034 O O . GLU A 1 264 ? -20.792 -10.869 60.652 1.00 32.31 264 GLU A O 1
#

Secondary structure (DSSP, 8-state):
--BS---STTSS-----TTSSSPTT-----SSTTTTT-BS---HHHHHHHHHHHHHHHHHHH-TT--HHHHHHHHHHH-B--TT---BTTBBTTTBT-B--HHHHHHHHHHT--EE--SEEETT-EEEEEE--SSS--EEEEE-TTEEEEEEETTEEEEEE-TT--S-EEEEEEEEEE-TTT-EEEEEEEEEEE-TT----TTTEEEEEE--TTS-S-EEEEEE-TTHHHHSSSPPP----TTEEEEEE-SSEEEEEEPP----

Radius of gyration: 31.43 Å; chains: 1; bounding box: 60×45×105 Å

Sequence (264 aa):
MWSIDIPGNAGYNPWSGPLIPPAIGEINPNFGVNNLDYTARFGGTSHSCSVVAGVVALVLSVNPTLTPQQVFDILISTANQVGGYTYTNGRCNEMGYGRVNAHHAVVAAIRALPLSGPSNICGQGTYTYTINLPNNIPVSWNVSSDIRIVSEQNNSVTVERNPNTYYMYTDSYIVADVGEPYNSSYERKDIITWKQGSIRTTDLIDISSSPDDYGQPYRYTAQLKGDLLYRLPRAPEWSVSAGLNLEFNDGTMIRFTSNSLEGE